Protein AF-A0A7K2X1A9-F1 (afdb_monomer)

Foldseek 3Di:
DDDDDDDDDDDDDDDDDDDDDDDDDDDDDDDDDDDDPPPPPPPDPLVVLLVVLADADDDFQWEAEPNDIDGLLVPDVQFQEWEQFQVRYIYTDNDPVVVVVVVVVVCVVPVSRADQAPPPADQKDWDPDPPPPPDDDDDDDDCGPGQIAGALKKKFALAFRNDTHMYMYNRFYKDQCSSNNCQLRGFKIAARRPDDWKKFWFDDDPDDIDIDIDGHRDMDRGQQVAFDPVVVPGGTCHSRGRMMGD

Structure (mmCIF, N/CA/C/O backbone):
data_AF-A0A7K2X1A9-F1
#
_entry.id   AF-A0A7K2X1A9-F1
#
loop_
_atom_site.group_PDB
_atom_site.id
_atom_site.type_symbol
_atom_site.label_atom_id
_atom_site.label_alt_id
_atom_site.label_comp_id
_atom_site.label_asym_id
_atom_site.label_entity_id
_atom_site.label_seq_id
_atom_site.pdbx_PDB_ins_code
_atom_site.Cartn_x
_atom_site.Cartn_y
_atom_site.Cartn_z
_atom_site.occupancy
_atom_site.B_iso_or_equiv
_atom_site.auth_seq_id
_atom_site.auth_comp_id
_atom_site.auth_asym_id
_atom_site.auth_atom_id
_atom_site.pdbx_PDB_model_num
ATOM 1 N N . MET A 1 1 ? -1.636 19.575 -56.144 1.00 44.06 1 MET A N 1
ATOM 2 C CA . MET A 1 1 ? -1.101 20.890 -56.566 1.00 44.06 1 MET A CA 1
ATOM 3 C C . MET A 1 1 ? -0.538 21.593 -55.334 1.00 44.06 1 MET A C 1
ATOM 5 O O . MET A 1 1 ? -1.231 21.660 -54.332 1.00 44.06 1 MET A O 1
ATOM 9 N N . LYS A 1 2 ? 0.732 22.016 -55.387 1.00 46.47 2 LYS A N 1
ATOM 10 C CA . LYS A 1 2 ? 1.389 22.960 -54.449 1.00 46.47 2 LYS A CA 1
ATOM 11 C C . LYS A 1 2 ? 0.989 24.405 -54.831 1.00 46.47 2 LYS A C 1
ATOM 13 O O . LYS A 1 2 ? 0.620 24.584 -55.993 1.00 46.47 2 LYS A O 1
ATOM 18 N N . PRO A 1 3 ? 1.037 25.403 -53.920 1.00 50.00 3 PRO A N 1
ATOM 19 C CA . PRO A 1 3 ? 2.288 26.081 -53.495 1.00 50.00 3 PRO A CA 1
ATOM 20 C C . PRO A 1 3 ? 2.428 26.196 -51.951 1.00 50.00 3 PRO A C 1
ATOM 22 O O . PRO A 1 3 ? 1.427 26.193 -51.252 1.00 50.00 3 PRO A O 1
ATOM 25 N N . ALA A 1 4 ? 3.618 26.067 -51.332 1.00 46.69 4 ALA A N 1
ATOM 26 C CA . ALA A 1 4 ? 4.703 27.069 -51.170 1.00 46.69 4 ALA A CA 1
ATOM 27 C C . ALA A 1 4 ? 4.245 28.317 -50.362 1.00 46.69 4 ALA A C 1
ATOM 29 O O . ALA A 1 4 ? 3.192 28.848 -50.666 1.00 46.69 4 ALA A O 1
ATOM 30 N N . ARG A 1 5 ? 4.961 28.890 -49.374 1.00 47.69 5 ARG A N 1
ATOM 31 C CA . ARG A 1 5 ? 6.399 28.899 -49.014 1.00 47.69 5 ARG A CA 1
ATOM 32 C C . ARG A 1 5 ? 6.606 29.788 -47.741 1.00 47.69 5 ARG A C 1
ATOM 34 O O . ARG A 1 5 ? 5.863 30.750 -47.609 1.00 47.69 5 ARG A O 1
ATOM 41 N N . ILE A 1 6 ? 7.708 29.560 -46.989 1.00 43.81 6 ILE A N 1
ATOM 42 C CA . ILE A 1 6 ? 8.615 30.571 -46.347 1.00 43.81 6 ILE A CA 1
ATOM 43 C C . ILE A 1 6 ? 8.103 31.254 -45.032 1.00 43.81 6 ILE A C 1
ATOM 45 O O . ILE A 1 6 ? 6.956 31.657 -44.975 1.00 43.81 6 ILE A O 1
ATOM 49 N N . LEU A 1 7 ? 8.843 31.382 -43.910 1.00 51.47 7 LEU A N 1
ATOM 50 C CA . LEU A 1 7 ? 10.136 32.071 -43.687 1.00 51.47 7 LEU A CA 1
ATOM 51 C C . LEU A 1 7 ? 10.878 31.577 -42.420 1.00 51.47 7 LEU A C 1
ATOM 53 O O . LEU A 1 7 ? 10.281 31.292 -41.387 1.00 51.47 7 LEU A O 1
ATOM 57 N N . THR A 1 8 ? 12.202 31.568 -42.538 1.00 50.62 8 THR A N 1
ATOM 58 C CA . THR A 1 8 ? 13.249 31.342 -41.532 1.00 50.62 8 THR A CA 1
ATOM 59 C C . THR A 1 8 ? 13.481 32.583 -40.658 1.00 50.62 8 THR A C 1
ATOM 61 O O . THR A 1 8 ? 13.440 33.693 -41.183 1.00 50.62 8 THR A O 1
ATOM 64 N N . ALA A 1 9 ? 13.875 32.415 -39.391 1.00 49.28 9 ALA A N 1
ATOM 65 C CA . ALA A 1 9 ? 14.693 33.407 -38.684 1.00 49.28 9 ALA A CA 1
ATOM 66 C C . ALA A 1 9 ? 15.720 32.715 -37.770 1.00 49.28 9 ALA A C 1
ATOM 68 O O . ALA A 1 9 ? 15.381 32.129 -36.746 1.00 49.28 9 ALA A O 1
ATOM 69 N N . LEU A 1 10 ? 16.982 32.783 -38.201 1.00 48.81 10 LEU A N 1
ATOM 70 C CA . LEU A 1 10 ? 18.187 32.574 -37.402 1.00 48.81 10 LEU A CA 1
ATOM 71 C C . LEU A 1 10 ? 18.386 33.793 -36.487 1.00 48.81 10 LEU A C 1
ATOM 73 O O . LEU A 1 10 ? 18.255 34.922 -36.958 1.00 48.81 10 LEU A O 1
ATOM 77 N N . ALA A 1 11 ? 18.843 33.580 -35.254 1.00 52.28 11 ALA A N 1
ATOM 78 C CA . ALA A 1 11 ? 19.571 34.599 -34.503 1.00 52.28 11 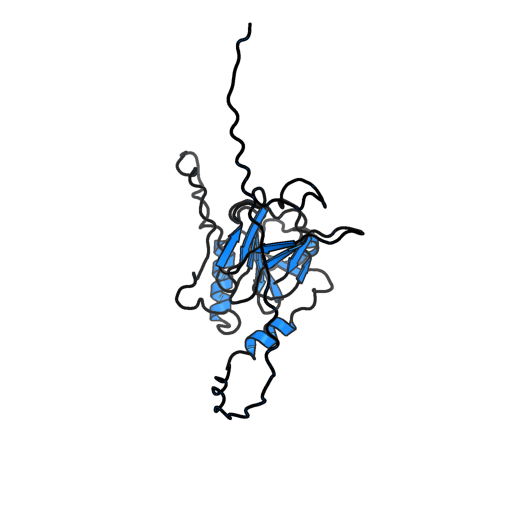ALA A CA 1
ATOM 79 C C . ALA A 1 11 ? 20.877 33.995 -33.970 1.00 52.28 11 ALA A C 1
ATOM 81 O O . ALA A 1 11 ? 20.883 33.159 -33.070 1.00 52.28 11 ALA A O 1
ATOM 82 N N . LEU A 1 12 ? 21.976 34.416 -34.597 1.00 52.84 12 LEU A N 1
ATOM 83 C CA . LEU A 1 12 ? 23.348 34.313 -34.112 1.00 52.84 12 LEU A CA 1
ATOM 84 C C . LEU A 1 12 ? 23.580 35.423 -33.079 1.00 52.84 12 LEU A C 1
ATOM 86 O O . LEU A 1 12 ? 23.178 36.562 -33.304 1.00 52.84 12 LEU A O 1
ATOM 90 N N . GLY A 1 13 ? 24.275 35.105 -31.989 1.00 47.34 13 GLY A N 1
ATOM 91 C CA . GLY A 1 13 ? 24.695 36.081 -30.987 1.00 47.34 13 GLY A CA 1
ATOM 92 C C . GLY A 1 13 ? 25.898 35.580 -30.202 1.00 47.34 13 GLY A C 1
ATOM 93 O O . GLY A 1 13 ? 25.755 35.015 -29.125 1.00 47.34 13 GLY A O 1
ATOM 94 N N . THR A 1 14 ? 27.083 35.762 -30.776 1.00 54.78 14 THR A N 1
ATOM 95 C CA . THR A 1 14 ? 28.397 35.556 -30.157 1.00 54.78 14 THR A CA 1
ATOM 96 C C . THR A 1 14 ? 28.866 36.856 -29.503 1.00 54.78 14 THR A C 1
ATOM 98 O O . THR A 1 14 ? 28.913 37.879 -30.182 1.00 54.78 14 THR A O 1
ATOM 101 N N . THR A 1 15 ? 29.338 36.813 -28.254 1.00 57.50 15 THR A N 1
ATOM 102 C CA . THR A 1 15 ? 30.308 37.793 -27.725 1.00 57.50 15 THR A CA 1
ATOM 103 C C . THR A 1 15 ? 31.339 37.114 -26.826 1.00 57.50 15 THR A C 1
ATOM 105 O O . THR A 1 15 ? 30.994 36.377 -25.906 1.00 57.50 15 THR A O 1
ATOM 108 N N . LEU A 1 16 ? 32.608 37.384 -27.143 1.00 50.00 16 LEU A N 1
ATOM 109 C CA . LEU A 1 16 ? 33.832 37.027 -26.427 1.00 50.00 16 LEU A CA 1
ATOM 110 C C . LEU A 1 16 ? 34.064 37.908 -25.185 1.00 50.00 16 LEU A C 1
ATOM 112 O O . LEU A 1 16 ? 33.708 39.082 -25.204 1.00 50.00 16 LEU A O 1
ATOM 116 N N . GLY A 1 17 ? 34.860 37.399 -24.234 1.00 39.72 17 GLY A N 1
ATOM 117 C CA . GLY A 1 17 ? 36.024 38.161 -23.752 1.00 39.72 17 GLY A CA 1
ATOM 118 C C . GLY A 1 17 ? 36.287 38.219 -22.241 1.00 39.72 17 GLY A C 1
ATOM 119 O O . GLY A 1 17 ? 35.529 38.852 -21.524 1.00 39.72 17 GLY A O 1
ATOM 120 N N . LEU A 1 18 ? 37.442 37.644 -21.852 1.00 42.78 18 LEU A N 1
ATOM 121 C CA . LEU A 1 18 ? 38.408 38.032 -20.794 1.00 42.78 18 LEU A CA 1
ATOM 122 C C . LEU A 1 18 ? 37.845 38.288 -19.373 1.00 42.78 18 LEU A C 1
ATOM 124 O O . LEU A 1 18 ? 37.073 39.202 -19.150 1.00 42.78 18 LEU A O 1
ATOM 128 N N . GLY A 1 19 ? 38.219 37.559 -18.320 1.00 44.38 19 GLY A N 1
ATOM 129 C CA . GLY A 1 19 ? 39.579 37.225 -17.898 1.00 44.38 19 GLY A CA 1
ATOM 130 C C . GLY A 1 19 ? 39.968 38.092 -16.691 1.00 44.38 19 GLY A C 1
ATOM 131 O O . GLY A 1 19 ? 40.311 39.252 -16.872 1.00 44.38 19 GLY A O 1
ATOM 132 N N . ALA A 1 20 ? 39.931 37.533 -15.476 1.00 49.56 20 ALA A N 1
ATOM 133 C CA . ALA A 1 20 ? 40.671 38.033 -14.313 1.00 49.56 20 ALA A CA 1
ATOM 134 C C . ALA A 1 20 ? 40.776 36.932 -13.244 1.00 49.56 20 ALA A C 1
ATOM 136 O O . ALA A 1 20 ? 39.802 36.570 -12.588 1.00 49.56 20 ALA A O 1
ATOM 137 N N . THR A 1 21 ? 41.980 36.392 -13.080 1.00 49.91 21 THR A N 1
ATOM 138 C CA . THR A 1 21 ? 42.392 35.589 -11.928 1.00 49.91 21 THR A CA 1
ATOM 139 C C . THR A 1 21 ? 42.593 36.506 -10.725 1.00 49.91 21 THR A C 1
ATOM 141 O O . THR A 1 21 ? 43.457 37.381 -10.768 1.00 49.91 21 THR A O 1
ATOM 144 N N . ALA A 1 22 ? 41.846 36.284 -9.645 1.00 48.22 22 ALA A N 1
ATOM 145 C CA . ALA A 1 22 ? 42.139 36.855 -8.336 1.00 48.22 22 ALA A CA 1
ATOM 146 C C . ALA A 1 22 ? 42.496 35.719 -7.370 1.00 48.22 22 ALA A C 1
ATOM 148 O O . ALA A 1 22 ? 41.642 34.964 -6.913 1.00 48.22 22 ALA A O 1
ATOM 149 N N . THR A 1 23 ? 43.788 35.589 -7.081 1.00 51.16 23 THR A N 1
ATOM 150 C CA . THR A 1 23 ? 44.308 34.857 -5.925 1.00 51.16 23 THR A CA 1
ATOM 151 C C . THR A 1 23 ? 43.894 35.595 -4.655 1.00 51.16 23 THR A C 1
ATOM 153 O O . THR A 1 23 ? 44.412 36.676 -4.382 1.00 51.16 23 THR A O 1
ATOM 156 N N . ALA A 1 24 ? 42.975 35.017 -3.882 1.00 46.41 24 ALA A N 1
ATOM 157 C CA . ALA A 1 24 ? 42.672 35.468 -2.529 1.00 46.41 24 ALA A CA 1
ATOM 158 C C . ALA A 1 24 ? 43.396 34.566 -1.522 1.00 46.41 24 ALA A C 1
ATOM 160 O O . ALA A 1 24 ? 43.112 33.377 -1.385 1.00 46.41 24 ALA A O 1
ATOM 161 N N . THR A 1 25 ? 44.369 35.161 -0.846 1.00 47.38 25 THR A N 1
ATOM 162 C CA . THR A 1 25 ? 45.078 34.652 0.324 1.00 47.38 25 THR A CA 1
ATOM 163 C C . THR A 1 25 ? 44.096 34.421 1.472 1.00 47.38 25 THR A C 1
ATOM 165 O O . THR A 1 25 ? 43.438 35.349 1.936 1.00 47.38 25 THR A O 1
ATOM 168 N N . ALA A 1 26 ? 44.015 33.180 1.953 1.00 42.62 26 ALA A N 1
ATOM 169 C CA . ALA A 1 26 ? 43.298 32.837 3.172 1.00 42.62 26 ALA A CA 1
ATOM 170 C C . ALA A 1 26 ? 44.092 33.321 4.396 1.00 42.62 26 ALA A C 1
ATOM 172 O O . ALA A 1 26 ? 45.127 32.754 4.742 1.00 42.62 26 ALA A O 1
ATOM 173 N N . THR A 1 27 ? 43.607 34.365 5.065 1.00 49.94 27 THR A N 1
ATOM 174 C CA . THR A 1 27 ? 43.982 34.683 6.445 1.00 49.94 27 THR A CA 1
ATOM 175 C C . THR A 1 27 ? 43.006 33.986 7.389 1.00 49.94 27 THR A C 1
ATOM 177 O O . THR A 1 27 ? 41.810 34.271 7.413 1.00 49.94 27 THR A O 1
ATOM 180 N N . ALA A 1 28 ? 43.526 33.038 8.168 1.00 45.25 28 ALA A N 1
ATOM 181 C CA . ALA A 1 28 ? 42.811 32.405 9.265 1.00 45.25 28 ALA A CA 1
ATOM 182 C C . ALA A 1 28 ? 42.557 33.439 10.375 1.00 45.25 28 ALA A C 1
ATOM 184 O O . ALA A 1 28 ? 43.473 33.833 11.096 1.00 45.25 28 ALA A O 1
ATOM 185 N N . GLY A 1 29 ? 41.310 33.895 10.485 1.00 38.84 29 GLY A N 1
ATOM 186 C CA . GLY A 1 29 ? 40.809 34.699 11.593 1.00 38.84 29 GLY A CA 1
ATOM 187 C C . GLY A 1 29 ? 39.922 33.845 12.489 1.00 38.84 29 GLY A C 1
ATOM 188 O O . GLY A 1 29 ? 38.769 33.577 12.160 1.00 38.84 29 GLY A O 1
ATOM 189 N N . THR A 1 30 ? 40.461 33.409 13.622 1.00 41.22 30 THR A N 1
ATO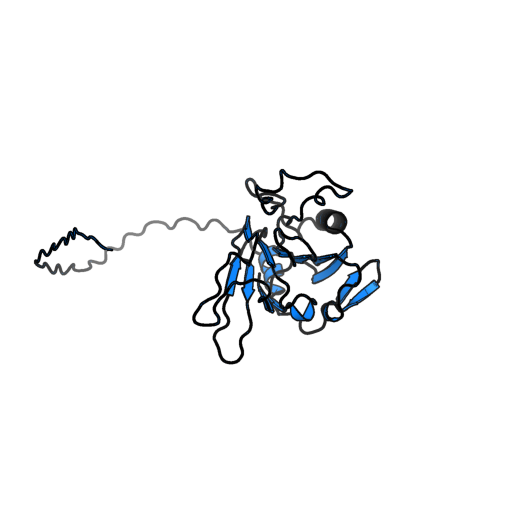M 190 C CA . THR A 1 30 ? 39.720 32.719 14.679 1.00 41.22 30 THR A CA 1
ATOM 191 C C . THR A 1 30 ? 38.764 33.713 15.334 1.00 41.22 30 THR A C 1
ATOM 193 O O . THR A 1 30 ? 39.185 34.577 16.098 1.00 41.22 30 THR A O 1
ATOM 196 N N . SER A 1 31 ? 37.472 33.623 15.026 1.00 40.84 31 SER A N 1
ATOM 197 C CA . SER A 1 31 ? 36.415 34.319 15.763 1.00 40.84 31 SER A CA 1
ATOM 198 C C . SER A 1 31 ? 35.393 33.302 16.248 1.00 40.84 31 SER A C 1
ATOM 200 O O . SER A 1 31 ? 34.578 32.782 15.491 1.00 40.84 31 SER A O 1
ATOM 202 N N . SER A 1 32 ? 35.496 32.999 17.539 1.00 46.81 32 SER A N 1
ATOM 203 C CA . SER A 1 32 ? 34.574 32.173 18.305 1.00 46.81 32 SER A CA 1
ATOM 204 C C . SER A 1 32 ? 33.206 32.852 18.377 1.00 46.81 32 SER A C 1
ATOM 206 O O . SER A 1 32 ? 33.041 33.851 19.074 1.00 46.81 32 SER A O 1
ATOM 208 N N . SER A 1 33 ? 32.223 32.295 17.671 1.00 44.06 33 SER A N 1
ATOM 209 C CA . SER A 1 33 ? 30.802 32.590 17.870 1.00 44.06 33 SER A CA 1
ATOM 210 C C . SER A 1 33 ? 30.156 31.400 18.591 1.00 44.06 33 SER A C 1
ATOM 212 O O . SER A 1 33 ? 30.415 30.259 18.199 1.00 44.06 33 SER A O 1
ATOM 214 N N . PRO A 1 34 ? 29.372 31.613 19.664 1.00 42.38 34 PRO A N 1
ATOM 215 C CA . PRO A 1 34 ? 28.772 30.522 20.419 1.00 42.38 34 PRO A CA 1
ATOM 216 C C . PRO A 1 34 ? 27.733 29.794 19.562 1.00 42.38 34 PRO A C 1
ATOM 218 O O . PRO A 1 34 ? 26.823 30.403 19.002 1.00 42.38 34 PRO A O 1
ATOM 221 N N . ALA A 1 35 ? 27.909 28.477 19.467 1.00 40.19 35 ALA A N 1
ATOM 222 C CA . ALA A 1 35 ? 27.065 27.564 18.715 1.00 40.19 35 ALA A CA 1
ATOM 223 C C . ALA A 1 35 ? 25.574 27.731 19.069 1.00 40.19 35 ALA A C 1
ATOM 225 O O . ALA A 1 35 ? 25.242 27.846 20.257 1.00 40.19 35 ALA A O 1
ATOM 226 N N . PRO A 1 36 ? 24.653 27.687 18.086 1.00 37.59 36 PRO A N 1
ATOM 227 C CA . PRO A 1 36 ? 23.247 27.498 18.392 1.00 37.59 36 PRO A CA 1
ATOM 228 C C . PRO A 1 36 ? 23.104 26.159 19.117 1.00 37.59 36 PRO A C 1
ATOM 230 O O . PRO A 1 36 ? 23.510 25.110 18.614 1.00 37.59 36 PRO A O 1
ATOM 233 N N . ARG A 1 37 ? 22.568 26.224 20.339 1.00 35.00 37 ARG A N 1
ATOM 234 C CA . ARG A 1 37 ? 22.173 25.057 21.124 1.00 35.00 37 ARG A CA 1
ATOM 235 C C . ARG A 1 37 ? 21.345 24.141 20.234 1.00 35.00 37 ARG A C 1
ATOM 237 O O . ARG A 1 37 ? 20.304 24.554 19.726 1.00 35.00 37 ARG A O 1
ATOM 244 N N . ALA A 1 38 ? 21.828 22.913 20.076 1.00 36.09 38 ALA A N 1
ATOM 245 C CA . ALA A 1 38 ? 21.034 21.802 19.599 1.00 36.09 38 ALA A CA 1
ATOM 246 C C . ALA A 1 38 ? 19.735 21.780 20.413 1.00 36.09 38 ALA A C 1
ATOM 248 O O . ALA A 1 38 ? 19.758 21.575 21.627 1.00 36.09 38 ALA A O 1
ATOM 249 N N . ALA A 1 39 ? 18.619 22.067 19.748 1.00 39.56 39 ALA A N 1
ATOM 250 C CA . ALA A 1 39 ? 17.323 21.688 20.265 1.00 39.56 39 ALA A CA 1
ATOM 251 C C . ALA A 1 39 ? 17.346 20.162 20.374 1.00 39.56 39 ALA A C 1
ATOM 253 O O . ALA A 1 39 ? 17.595 19.463 19.391 1.00 39.56 39 ALA A O 1
ATOM 254 N N . GLU A 1 40 ? 17.186 19.664 21.594 1.00 33.09 40 GLU A N 1
ATOM 255 C CA . GLU A 1 40 ? 17.064 18.247 21.892 1.00 33.09 40 GLU A CA 1
ATOM 256 C C . GLU A 1 40 ? 15.866 17.695 21.110 1.00 33.09 40 GLU A C 1
ATOM 258 O O . GLU A 1 40 ? 14.709 17.930 21.456 1.00 33.09 40 GLU A O 1
ATOM 263 N N . ASN A 1 41 ? 16.154 16.990 20.015 1.00 37.53 41 ASN A N 1
ATOM 264 C CA . ASN A 1 41 ? 15.182 16.190 19.283 1.00 37.53 41 ASN A CA 1
ATOM 265 C C . ASN A 1 41 ? 14.718 15.045 20.192 1.00 37.53 41 ASN A C 1
ATOM 267 O O . ASN A 1 41 ? 15.312 13.969 20.221 1.00 37.53 41 ASN A O 1
ATOM 271 N N . THR A 1 42 ? 13.628 15.261 20.920 1.00 37.59 42 THR A N 1
ATOM 272 C CA . THR A 1 42 ? 12.873 14.230 21.643 1.00 37.59 42 THR A CA 1
ATOM 273 C C . THR A 1 42 ? 11.983 13.415 20.697 1.00 37.59 42 THR A C 1
ATOM 275 O O . THR A 1 42 ? 10.812 13.173 20.968 1.00 37.59 42 THR A O 1
ATOM 278 N N . GLY A 1 43 ? 12.538 12.961 19.573 1.00 47.22 43 GLY A N 1
ATOM 279 C CA . GLY A 1 43 ? 11.846 12.103 18.614 1.00 47.22 43 GLY A CA 1
ATOM 280 C C . GLY A 1 43 ? 12.787 11.021 18.125 1.00 47.22 43 GLY A C 1
ATOM 281 O O . GLY A 1 43 ? 13.521 11.252 17.174 1.00 47.22 43 GLY A O 1
ATOM 282 N N . SER A 1 44 ? 12.833 9.870 18.804 1.00 44.97 44 SER A N 1
ATOM 283 C CA . SER A 1 44 ? 13.596 8.727 18.275 1.00 44.97 44 SER A CA 1
ATOM 284 C C . SER A 1 44 ? 13.328 7.367 18.927 1.00 44.97 44 SER A C 1
ATOM 286 O O . SER A 1 44 ? 13.830 6.372 18.423 1.00 44.97 44 SER A O 1
ATOM 288 N N . ALA A 1 45 ? 12.549 7.251 20.008 1.00 38.84 45 ALA A N 1
ATOM 289 C CA . ALA A 1 45 ? 12.260 5.916 20.551 1.00 38.84 45 ALA A CA 1
ATOM 290 C C . ALA A 1 45 ? 11.291 5.135 19.633 1.00 38.84 45 ALA A C 1
ATOM 292 O O . ALA A 1 45 ? 11.643 4.068 19.146 1.00 38.84 45 ALA A O 1
ATOM 293 N N . ASP A 1 46 ? 10.145 5.727 19.270 1.00 47.69 46 ASP A N 1
ATOM 294 C CA . ASP A 1 46 ? 9.127 5.074 18.422 1.00 47.69 46 ASP A CA 1
ATOM 295 C C . ASP A 1 46 ? 9.515 4.945 16.938 1.00 47.69 46 ASP A C 1
ATOM 297 O O . ASP A 1 46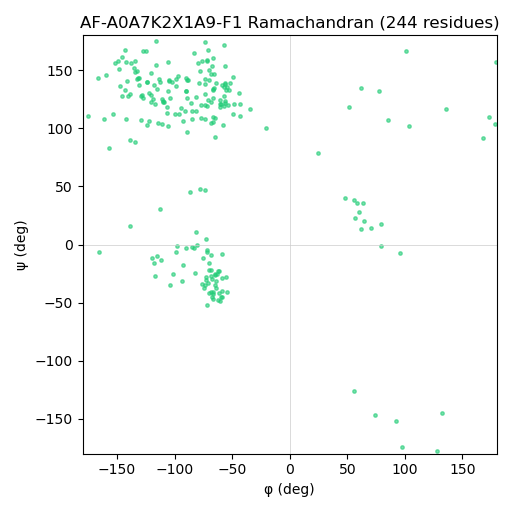 ? 9.065 4.033 16.248 1.00 47.69 46 ASP A O 1
ATOM 301 N N . ALA A 1 47 ? 10.348 5.850 16.418 1.00 45.59 47 ALA A N 1
ATOM 302 C CA . ALA A 1 47 ? 10.855 5.755 15.046 1.00 45.59 47 ALA A CA 1
ATOM 303 C C . ALA A 1 47 ? 11.959 4.691 14.927 1.00 45.59 47 ALA A C 1
ATOM 305 O O . ALA A 1 47 ? 12.044 3.991 13.922 1.00 45.59 47 ALA A O 1
ATOM 306 N N . SER A 1 48 ? 12.778 4.524 15.973 1.00 40.12 48 SER A N 1
ATOM 307 C CA . SER A 1 48 ? 13.829 3.501 15.993 1.00 40.12 48 SER A CA 1
ATOM 308 C C . SER A 1 48 ? 13.267 2.090 16.160 1.00 40.12 48 SER A C 1
ATOM 310 O O . SER A 1 48 ? 13.855 1.156 15.622 1.00 40.12 48 SER A O 1
ATOM 312 N N . ASP A 1 49 ? 12.135 1.921 16.852 1.00 36.31 49 ASP A N 1
ATOM 313 C CA . ASP A 1 49 ? 11.442 0.630 16.958 1.00 36.31 49 ASP A CA 1
ATOM 314 C C . ASP A 1 49 ? 10.714 0.248 15.653 1.00 36.31 49 ASP A C 1
ATOM 316 O O . ASP A 1 49 ? 10.760 -0.921 15.264 1.00 36.31 49 ASP A O 1
ATOM 320 N N . ARG A 1 50 ? 10.157 1.224 14.914 1.00 45.56 50 ARG A N 1
ATOM 321 C CA . ARG A 1 50 ? 9.617 1.030 13.550 1.00 45.56 50 ARG A CA 1
ATOM 322 C C . ARG A 1 50 ? 10.714 0.693 12.530 1.00 45.56 50 ARG A C 1
ATOM 324 O O . ARG A 1 50 ? 10.638 -0.337 11.861 1.00 45.56 50 ARG A O 1
ATOM 331 N N . ALA A 1 51 ? 11.823 1.434 12.541 1.00 42.44 51 ALA A N 1
ATOM 332 C CA . ALA A 1 51 ? 12.994 1.146 11.709 1.00 42.44 51 ALA A CA 1
ATOM 333 C C . ALA A 1 51 ? 13.653 -0.214 12.033 1.00 42.44 51 ALA A C 1
ATOM 335 O O . ALA A 1 51 ? 14.278 -0.836 11.170 1.00 42.44 51 ALA A O 1
ATOM 336 N N . ARG A 1 52 ? 13.502 -0.735 13.262 1.00 39.78 52 ARG A N 1
ATOM 337 C CA . ARG A 1 52 ? 14.027 -2.058 13.649 1.00 39.78 52 ARG A CA 1
ATOM 338 C C . ARG A 1 52 ? 13.288 -3.227 12.991 1.00 39.78 52 ARG A C 1
ATOM 340 O O . ARG A 1 52 ? 13.832 -4.334 12.977 1.00 39.78 52 ARG A O 1
ATOM 347 N N . ALA A 1 53 ? 12.103 -2.996 12.421 1.00 46.34 53 ALA A N 1
ATOM 348 C CA . ALA A 1 53 ? 11.336 -3.986 11.666 1.00 46.34 53 ALA A CA 1
ATOM 349 C C . ALA A 1 53 ? 11.780 -4.124 10.191 1.00 46.34 53 ALA A C 1
ATOM 351 O O . ALA A 1 53 ? 11.301 -5.022 9.499 1.00 46.34 53 ALA A O 1
ATOM 352 N N . ALA A 1 54 ? 12.747 -3.320 9.723 1.00 44.47 54 ALA A N 1
ATOM 353 C CA . ALA A 1 54 ? 13.240 -3.270 8.340 1.00 44.47 54 ALA A CA 1
ATOM 354 C C . ALA A 1 54 ? 14.131 -4.465 7.915 1.00 44.47 54 ALA A C 1
ATOM 356 O O . ALA A 1 54 ? 15.196 -4.309 7.314 1.00 44.47 54 ALA A O 1
ATOM 357 N N . LYS A 1 55 ? 13.711 -5.698 8.209 1.00 48.97 55 LYS A N 1
ATOM 358 C CA . LYS A 1 55 ? 14.166 -6.887 7.476 1.00 48.97 55 LYS A CA 1
ATOM 359 C C . LYS A 1 55 ? 12.990 -7.380 6.649 1.00 48.97 55 LYS A C 1
ATOM 361 O O . LYS A 1 55 ? 11.958 -7.712 7.226 1.00 48.97 55 LYS A O 1
ATOM 366 N N . ALA A 1 56 ? 13.171 -7.483 5.329 1.00 53.50 56 ALA A N 1
ATOM 367 C CA . ALA A 1 56 ? 12.241 -8.196 4.458 1.00 53.50 56 ALA A CA 1
ATOM 368 C C . ALA A 1 56 ? 11.838 -9.515 5.137 1.00 53.50 56 ALA A C 1
ATOM 370 O O . ALA A 1 56 ? 12.704 -10.319 5.518 1.00 53.50 56 ALA A O 1
ATOM 371 N N . ARG A 1 57 ? 10.534 -9.694 5.383 1.00 62.69 57 ARG A N 1
ATOM 372 C CA . ARG A 1 57 ? 10.015 -10.898 6.038 1.00 62.69 57 ARG A CA 1
ATOM 373 C C . ARG A 1 57 ? 10.443 -12.104 5.205 1.00 62.69 57 ARG A C 1
ATOM 375 O O . ARG A 1 57 ? 10.096 -12.213 4.036 1.00 62.69 57 ARG A O 1
ATOM 382 N N . LYS A 1 58 ? 11.223 -13.008 5.804 1.00 62.56 58 LYS A N 1
ATOM 383 C CA . LYS A 1 58 ? 11.560 -14.292 5.182 1.00 62.56 58 LYS A CA 1
ATOM 384 C C . LYS A 1 58 ? 10.439 -15.276 5.486 1.00 62.56 58 LYS A C 1
ATOM 386 O O . LYS A 1 58 ? 10.325 -15.721 6.626 1.00 62.56 58 LYS A O 1
ATOM 391 N N . GLY A 1 59 ? 9.638 -15.607 4.480 1.00 74.81 59 GLY A N 1
ATOM 392 C CA . GLY A 1 59 ? 8.560 -16.587 4.590 1.00 74.81 59 GLY A CA 1
ATOM 393 C C . GLY A 1 59 ? 7.209 -16.062 4.099 1.00 74.81 59 GLY A C 1
ATOM 394 O O . GLY A 1 59 ? 7.135 -14.934 3.610 1.00 74.81 59 GLY A O 1
ATOM 395 N N . PRO A 1 60 ? 6.159 -16.888 4.213 1.00 87.81 60 PRO A N 1
ATOM 396 C CA . PRO A 1 60 ? 4.823 -16.553 3.734 1.00 87.81 60 PRO A CA 1
ATOM 397 C C . PRO A 1 60 ? 4.217 -15.381 4.513 1.00 87.81 60 PRO A C 1
ATOM 399 O O . PRO A 1 60 ? 4.446 -15.231 5.722 1.00 87.81 60 PRO A O 1
ATOM 402 N N . VAL A 1 61 ? 3.411 -14.564 3.833 1.00 94.88 61 VAL A N 1
ATOM 403 C CA . VAL A 1 61 ? 2.670 -13.469 4.466 1.00 94.88 61 VAL A CA 1
ATOM 404 C C . VAL A 1 61 ? 1.327 -14.022 4.918 1.00 94.88 61 VAL A C 1
ATOM 406 O O . VAL A 1 61 ? 0.377 -14.139 4.151 1.00 94.88 61 VAL A O 1
ATOM 409 N N . MET A 1 62 ? 1.256 -14.389 6.196 1.00 96.44 62 MET A N 1
ATOM 410 C CA . MET A 1 62 ? 0.042 -14.962 6.769 1.00 96.44 62 MET A CA 1
ATOM 411 C C . MET A 1 62 ? -0.951 -13.863 7.148 1.00 96.44 62 MET A C 1
ATOM 413 O O . MET A 1 62 ? -0.716 -13.103 8.092 1.00 96.44 62 MET A O 1
ATOM 417 N N . ALA A 1 63 ? -2.095 -13.837 6.472 1.00 97.69 63 ALA A N 1
ATOM 418 C CA . ALA A 1 63 ? -3.186 -12.916 6.750 1.00 97.69 63 ALA A CA 1
ATOM 419 C C . ALA A 1 63 ? -4.354 -13.604 7.456 1.00 97.69 63 ALA A C 1
ATOM 421 O O . ALA A 1 63 ? -4.535 -14.818 7.372 1.00 97.69 63 ALA A O 1
ATOM 422 N N . THR A 1 64 ? -5.164 -12.819 8.168 1.00 98.19 64 THR A N 1
ATOM 423 C CA . THR A 1 64 ? -6.431 -13.278 8.752 1.00 98.19 64 THR A CA 1
ATOM 424 C C . THR A 1 64 ? -7.615 -12.650 8.022 1.00 98.19 64 THR A C 1
ATOM 426 O O . THR A 1 64 ? -7.741 -11.430 8.004 1.00 98.19 64 THR A O 1
ATOM 429 N N . TYR A 1 65 ? -8.520 -13.471 7.487 1.00 97.94 65 TYR A N 1
ATOM 430 C CA . TYR A 1 65 ? -9.785 -13.047 6.878 1.00 97.94 65 TYR A CA 1
ATOM 431 C C . TYR A 1 65 ? -10.946 -13.820 7.503 1.00 97.94 65 TYR A C 1
ATOM 433 O O . TYR A 1 65 ? -10.914 -15.050 7.573 1.00 97.94 65 TYR A O 1
ATOM 441 N N . LYS A 1 66 ? -11.964 -13.108 8.012 1.00 95.31 66 LYS A N 1
ATOM 442 C CA . LYS A 1 66 ? -13.138 -13.708 8.687 1.00 95.31 66 LYS A CA 1
ATOM 443 C C . LYS A 1 66 ? -12.751 -14.767 9.744 1.00 95.31 66 LYS A C 1
ATOM 445 O O . LYS A 1 66 ? -13.371 -15.822 9.855 1.00 95.31 66 LYS A O 1
ATOM 450 N N . GLY A 1 67 ? -11.682 -14.495 10.500 1.00 93.81 67 GLY A N 1
ATOM 451 C CA . GLY A 1 67 ? -11.161 -15.370 11.560 1.00 93.81 67 GLY A CA 1
ATOM 452 C C . GLY A 1 67 ? -10.315 -16.561 11.090 1.00 93.81 67 GLY A C 1
ATOM 453 O O . GLY A 1 67 ? -9.810 -17.303 11.931 1.00 93.81 67 GLY A O 1
ATOM 454 N N . LYS A 1 68 ? -10.120 -16.749 9.781 1.00 96.75 68 LYS A N 1
ATOM 455 C CA . LYS A 1 68 ? -9.276 -17.809 9.214 1.00 96.75 68 LYS A CA 1
ATOM 456 C C . LYS A 1 68 ? -7.936 -17.246 8.763 1.00 96.75 68 LYS A C 1
ATOM 458 O O . LYS A 1 68 ? -7.891 -16.159 8.196 1.00 96.75 68 LYS A O 1
ATOM 463 N N . LYS A 1 69 ? -6.863 -18.000 9.002 1.00 97.00 69 LYS A N 1
ATOM 464 C CA . LYS A 1 69 ? -5.525 -17.677 8.497 1.00 97.00 69 LYS A CA 1
ATOM 465 C C . LYS A 1 69 ? -5.313 -18.292 7.118 1.00 97.00 69 LYS A C 1
ATOM 467 O O . LYS A 1 69 ? -5.735 -19.426 6.904 1.00 97.00 69 LYS A O 1
ATOM 472 N N . PHE A 1 70 ? -4.644 -17.568 6.235 1.00 97.19 70 PHE A N 1
ATOM 473 C CA . PHE A 1 70 ? -4.264 -18.022 4.898 1.00 97.19 70 PHE A CA 1
ATOM 474 C C . PHE A 1 70 ? -2.954 -17.347 4.472 1.00 97.19 70 PHE A C 1
ATOM 476 O O . PHE A 1 70 ? -2.587 -16.315 5.040 1.00 97.19 70 PHE A O 1
ATOM 483 N N . ASP A 1 71 ? -2.241 -17.958 3.530 1.00 96.81 71 ASP A N 1
ATOM 484 C CA . ASP A 1 71 ? -1.086 -17.338 2.881 1.00 96.81 71 ASP A CA 1
ATOM 485 C C . ASP A 1 71 ? -1.586 -16.402 1.780 1.00 96.81 71 ASP A C 1
ATOM 487 O O . ASP A 1 71 ? -2.381 -16.806 0.933 1.00 96.81 71 ASP A O 1
ATOM 491 N N . MET A 1 72 ? -1.151 -15.145 1.794 1.00 95.94 72 MET A N 1
ATOM 492 C CA . MET A 1 72 ? -1.564 -14.171 0.785 1.00 95.94 72 MET A CA 1
ATOM 493 C C . MET A 1 72 ? -1.073 -14.519 -0.621 1.00 95.94 72 MET A C 1
ATOM 495 O O . MET A 1 72 ? -1.729 -14.134 -1.591 1.00 95.94 72 MET A O 1
ATOM 499 N N . ALA A 1 73 ? 0.032 -15.261 -0.740 1.00 95.44 73 ALA A N 1
ATOM 500 C CA . ALA A 1 73 ? 0.546 -15.723 -2.026 1.00 95.44 73 ALA A CA 1
ATOM 501 C C . ALA A 1 73 ? -0.408 -16.706 -2.732 1.00 95.44 73 ALA A C 1
ATOM 503 O O . ALA A 1 73 ? -0.420 -16.762 -3.960 1.00 95.44 73 ALA A O 1
ATOM 504 N N . ASP A 1 74 ? -1.252 -17.422 -1.979 1.00 95.31 74 ASP A N 1
ATOM 505 C CA . ASP A 1 74 ? -2.249 -18.358 -2.522 1.00 95.31 74 ASP A CA 1
ATOM 506 C C . ASP A 1 74 ? -3.523 -17.648 -3.032 1.00 95.31 74 ASP A C 1
ATOM 508 O O . ASP A 1 74 ? -4.452 -18.288 -3.533 1.00 95.31 74 ASP A O 1
ATOM 512 N N . GLY A 1 75 ? -3.580 -16.318 -2.912 1.00 93.31 75 GLY A N 1
ATOM 513 C CA . GLY A 1 75 ? -4.718 -15.492 -3.296 1.00 93.31 75 GLY A CA 1
ATOM 514 C C . GLY A 1 75 ? -5.591 -15.070 -2.112 1.00 93.31 75 GLY A C 1
ATOM 515 O O . GLY A 1 75 ? -5.472 -15.548 -0.988 1.00 93.31 75 GLY A O 1
ATOM 516 N N . TRP A 1 76 ? -6.472 -14.101 -2.361 1.00 93.56 76 TRP A N 1
ATOM 517 C CA . TRP A 1 76 ? -7.190 -13.379 -1.298 1.00 93.56 76 TRP A CA 1
ATOM 518 C C . TRP A 1 76 ? -8.613 -13.896 -1.047 1.00 93.56 76 TRP A C 1
ATOM 520 O O . TRP A 1 76 ? -9.291 -13.445 -0.120 1.00 93.56 76 TRP A O 1
ATOM 530 N N . GLY A 1 77 ? -9.091 -14.827 -1.878 1.00 92.88 77 GLY A N 1
ATOM 531 C CA . GLY A 1 77 ? -10.499 -15.217 -1.910 1.00 92.88 77 GLY A CA 1
ATOM 532 C C . GLY A 1 77 ? -11.395 -13.999 -2.158 1.00 92.88 77 GLY A C 1
ATOM 533 O O . GLY A 1 77 ? -11.177 -13.244 -3.101 1.00 92.88 77 GLY A O 1
ATOM 534 N N . ASP A 1 78 ? -12.372 -13.788 -1.278 1.00 95.12 78 ASP A N 1
ATOM 535 C CA . ASP A 1 78 ? -13.306 -12.656 -1.361 1.00 95.12 78 ASP A CA 1
ATOM 536 C C . ASP A 1 78 ? -12.768 -11.361 -0.725 1.00 95.12 78 ASP A C 1
ATOM 538 O O . ASP A 1 78 ? -13.463 -10.341 -0.710 1.00 95.12 78 ASP A O 1
ATOM 542 N N . ALA A 1 79 ? -11.567 -11.381 -0.139 1.00 96.75 79 ALA A N 1
ATOM 543 C CA . ALA A 1 79 ? -11.008 -10.183 0.464 1.00 96.75 79 ALA A CA 1
ATOM 544 C C . ALA A 1 79 ? -10.603 -9.155 -0.604 1.00 96.75 79 ALA A C 1
ATOM 546 O O . ALA A 1 79 ? -10.071 -9.491 -1.662 1.00 96.75 79 ALA A O 1
ATOM 547 N N . LYS A 1 80 ? -10.840 -7.880 -0.295 1.00 96.25 80 LYS A N 1
ATOM 548 C CA . LYS A 1 80 ? -10.526 -6.735 -1.156 1.00 96.25 80 LYS A CA 1
ATOM 549 C C . LYS A 1 80 ? -9.501 -5.797 -0.552 1.00 96.25 80 LYS A C 1
ATOM 551 O O . LYS A 1 80 ? -8.782 -5.155 -1.297 1.00 96.25 80 LYS A O 1
ATOM 556 N N . VAL A 1 81 ? -9.394 -5.722 0.770 1.00 97.31 81 VAL A N 1
ATOM 557 C CA . VAL A 1 81 ? -8.426 -4.835 1.424 1.00 97.31 81 VAL A CA 1
ATOM 558 C C . VAL A 1 81 ? -7.628 -5.631 2.432 1.00 97.31 81 VAL A C 1
ATOM 560 O O . VAL A 1 81 ? -8.228 -6.273 3.287 1.00 97.31 81 VAL A O 1
ATOM 563 N N . CYS A 1 82 ? -6.304 -5.576 2.363 1.00 97.94 82 CYS A N 1
ATOM 564 C CA . CYS A 1 82 ? -5.421 -6.210 3.336 1.00 97.94 82 CYS A CA 1
ATOM 565 C C . CYS A 1 82 ? -4.492 -5.176 3.972 1.00 97.94 82 CYS A C 1
ATOM 567 O O . CYS A 1 82 ? -3.849 -4.388 3.279 1.00 97.94 82 CYS A O 1
ATOM 569 N N . SER A 1 83 ? -4.435 -5.196 5.301 1.00 97.56 83 SER A N 1
ATOM 570 C CA . SER A 1 83 ? -3.754 -4.211 6.135 1.00 97.56 83 SER A CA 1
ATOM 571 C C . SER A 1 83 ? -2.677 -4.862 6.988 1.00 97.56 83 SER A C 1
ATOM 573 O O . SER A 1 83 ? -2.991 -5.750 7.783 1.00 97.56 83 SER A O 1
ATOM 575 N N . GLU A 1 84 ? -1.433 -4.397 6.861 1.00 96.19 84 GLU A N 1
ATOM 576 C CA . GLU A 1 84 ? -0.346 -4.722 7.787 1.00 96.19 84 GLU A CA 1
ATOM 577 C C . GLU A 1 84 ? -0.210 -3.648 8.861 1.00 96.19 84 GLU A C 1
ATOM 579 O O . GLU A 1 84 ? 0.088 -2.485 8.583 1.00 96.19 84 GLU A O 1
ATOM 584 N N . TYR A 1 85 ? -0.419 -4.067 10.101 1.00 94.25 85 TYR A N 1
ATOM 585 C CA . TYR A 1 85 ? -0.323 -3.218 11.277 1.00 94.25 85 TYR A CA 1
ATOM 586 C C . TYR A 1 85 ? 1.133 -3.088 11.752 1.00 94.25 85 TYR A C 1
ATOM 588 O O . TYR A 1 85 ? 1.972 -3.911 11.381 1.00 94.25 85 TYR A O 1
ATOM 596 N N . PRO A 1 86 ? 1.441 -2.109 12.624 1.00 90.62 86 PRO A N 1
ATOM 597 C CA . PRO A 1 86 ? 2.785 -1.918 13.184 1.00 90.62 86 PRO A CA 1
ATOM 598 C C . PRO A 1 86 ? 3.374 -3.157 13.881 1.00 90.62 86 PRO A C 1
ATOM 600 O O . PRO A 1 86 ? 4.584 -3.351 13.895 1.00 90.62 86 PRO A O 1
ATOM 603 N N . ASP A 1 87 ? 2.527 -4.038 14.423 1.00 90.06 87 ASP A N 1
ATOM 604 C CA . ASP A 1 87 ? 2.930 -5.321 15.022 1.00 90.06 87 ASP A CA 1
ATOM 605 C C . ASP A 1 87 ? 3.162 -6.447 13.991 1.00 90.06 87 ASP A C 1
ATOM 607 O O . ASP A 1 87 ? 3.298 -7.620 14.353 1.00 90.06 87 ASP A O 1
ATOM 611 N N . LEU A 1 88 ? 3.204 -6.097 12.702 1.00 91.25 88 LEU A N 1
ATOM 612 C CA . LEU A 1 88 ? 3.339 -6.984 11.550 1.00 91.25 88 LEU A CA 1
ATOM 613 C C . LEU A 1 88 ? 2.183 -7.986 11.396 1.00 91.25 88 LEU A C 1
ATOM 615 O O . LEU A 1 88 ? 2.288 -8.963 10.643 1.00 91.25 88 LEU A O 1
ATOM 619 N N . THR A 1 89 ? 1.068 -7.803 12.102 1.00 93.88 89 THR A N 1
ATOM 620 C CA . THR A 1 89 ? -0.124 -8.611 11.846 1.00 93.88 89 THR A CA 1
ATOM 621 C C . THR A 1 89 ? -0.777 -8.162 10.548 1.00 93.88 89 THR A C 1
ATOM 623 O O . THR A 1 89 ? -0.883 -6.968 10.279 1.00 93.88 89 THR A O 1
ATOM 626 N N . VAL A 1 90 ? -1.222 -9.127 9.739 1.00 97.31 90 VAL A N 1
ATOM 627 C CA . VAL A 1 90 ? -1.951 -8.842 8.503 1.00 97.31 90 VAL A CA 1
ATOM 628 C C . VAL A 1 90 ? -3.399 -9.280 8.657 1.00 97.31 90 VAL A C 1
ATOM 630 O O . VAL A 1 90 ? -3.692 -10.433 8.998 1.00 97.31 90 VAL A O 1
ATOM 633 N N . LYS A 1 91 ? -4.323 -8.354 8.414 1.00 98.12 91 LYS A N 1
ATOM 634 C CA . LYS A 1 91 ? -5.762 -8.623 8.396 1.00 98.12 91 LYS A CA 1
ATOM 635 C C . LYS A 1 91 ? -6.343 -8.197 7.068 1.00 98.12 91 LYS A C 1
ATOM 637 O O . LYS A 1 91 ? -6.003 -7.135 6.563 1.00 98.12 91 LYS A O 1
ATOM 642 N N . CYS A 1 92 ? -7.247 -9.007 6.549 1.00 98.31 92 CYS A N 1
ATOM 643 C CA . CYS A 1 92 ? -7.942 -8.717 5.314 1.00 98.31 92 CYS A CA 1
ATOM 644 C C . CYS A 1 92 ? -9.440 -8.540 5.554 1.00 98.31 92 CYS A C 1
ATOM 646 O O . CYS A 1 92 ? -10.009 -9.076 6.510 1.00 98.31 92 CYS A O 1
ATOM 648 N N . PHE A 1 93 ? -10.073 -7.789 4.663 1.00 97.38 93 PHE A N 1
ATOM 649 C CA . PHE A 1 93 ? -11.435 -7.291 4.779 1.00 97.38 93 PHE A CA 1
ATOM 650 C C . PHE A 1 93 ? -12.124 -7.333 3.421 1.00 97.38 93 PHE A C 1
ATOM 652 O O . PHE A 1 93 ? -11.474 -7.324 2.375 1.00 97.38 93 PHE A O 1
ATOM 659 N N . THR A 1 94 ? -13.452 -7.375 3.432 1.00 95.75 94 THR A N 1
ATOM 660 C CA . THR A 1 94 ? -14.254 -7.383 2.201 1.00 95.75 94 THR A CA 1
ATOM 661 C C . THR A 1 94 ? -14.427 -5.965 1.660 1.00 95.75 94 THR A C 1
ATOM 663 O O . THR A 1 94 ? -14.634 -5.788 0.466 1.00 95.75 94 THR A O 1
ATOM 666 N N . THR A 1 95 ? -14.333 -4.950 2.526 1.00 92.75 95 THR A N 1
ATOM 667 C CA . THR A 1 95 ? -14.538 -3.544 2.153 1.00 92.75 95 THR A CA 1
ATOM 668 C C . THR A 1 95 ? -13.517 -2.610 2.798 1.00 92.75 95 THR A C 1
ATOM 670 O O . THR A 1 95 ? -12.996 -2.878 3.884 1.00 92.75 95 THR A O 1
ATOM 673 N N . ASP A 1 96 ? -13.297 -1.452 2.172 1.00 89.31 96 ASP A N 1
ATOM 674 C CA . ASP A 1 96 ? -12.554 -0.336 2.762 1.00 89.31 96 ASP A CA 1
ATOM 675 C C . ASP A 1 96 ? -13.118 0.097 4.113 1.00 89.31 96 ASP A C 1
ATOM 677 O O . ASP A 1 96 ? -12.363 0.370 5.043 1.00 89.31 96 ASP A O 1
ATOM 681 N N . ALA A 1 97 ? -14.444 0.150 4.251 1.00 90.25 97 ALA A N 1
ATOM 682 C CA . ALA A 1 97 ? -15.085 0.588 5.487 1.00 90.25 97 ALA A CA 1
ATOM 683 C C . ALA A 1 97 ? -14.737 -0.330 6.673 1.00 90.25 97 ALA A C 1
ATOM 685 O O . ALA A 1 97 ? -14.439 0.167 7.761 1.00 90.25 97 ALA A O 1
ATOM 686 N N . GLU A 1 98 ? -14.717 -1.650 6.455 1.00 93.94 98 GLU A N 1
ATOM 687 C CA . GLU A 1 98 ? -14.294 -2.638 7.455 1.00 93.94 98 GLU A CA 1
ATOM 688 C C . GLU A 1 98 ? -12.827 -2.442 7.856 1.00 93.94 98 GLU A C 1
ATOM 690 O O . GLU A 1 98 ? -12.524 -2.356 9.049 1.00 93.94 98 GLU A O 1
ATOM 695 N N . ALA A 1 99 ? -11.930 -2.296 6.875 1.00 94.31 99 ALA A N 1
ATOM 696 C CA . ALA A 1 99 ? -10.510 -2.058 7.128 1.00 94.31 99 ALA A CA 1
ATOM 697 C C . ALA A 1 99 ? -10.291 -0.765 7.930 1.00 94.31 99 ALA A C 1
ATOM 699 O O . ALA A 1 99 ? -9.562 -0.736 8.920 1.00 94.31 99 ALA A O 1
ATOM 700 N N . GLN A 1 100 ? -10.978 0.314 7.551 1.00 90.88 100 GLN A N 1
ATOM 701 C CA . GLN A 1 100 ? -10.900 1.611 8.225 1.00 90.88 100 GLN A CA 1
ATOM 702 C C . GLN A 1 100 ? -11.430 1.556 9.662 1.00 90.88 100 GLN A C 1
ATOM 704 O O . GLN A 1 100 ? -10.866 2.197 10.552 1.00 90.88 100 GLN A O 1
ATOM 709 N N . ALA A 1 101 ? -12.491 0.787 9.907 1.00 92.31 101 ALA A N 1
ATOM 710 C CA . ALA A 1 101 ? -13.016 0.576 11.248 1.00 92.31 101 ALA A CA 1
ATOM 711 C C . ALA A 1 101 ? -12.036 -0.220 12.128 1.00 92.31 101 ALA A C 1
ATOM 713 O O . ALA A 1 101 ? -11.819 0.169 13.279 1.00 92.31 101 ALA A O 1
ATOM 714 N N . ASP A 1 102 ? -11.410 -1.281 11.602 1.00 94.69 102 ASP A N 1
ATOM 715 C CA . ASP A 1 102 ? -10.419 -2.068 12.351 1.00 94.69 102 ASP A CA 1
ATOM 716 C C . ASP A 1 102 ? -9.151 -1.250 12.637 1.00 94.69 102 ASP A C 1
ATOM 718 O O . ASP A 1 102 ? -8.680 -1.251 13.773 1.00 94.69 102 ASP A O 1
ATOM 722 N N . MET A 1 103 ? -8.669 -0.447 11.683 1.00 91.62 103 MET A N 1
ATOM 723 C CA . MET A 1 103 ? -7.572 0.504 11.915 1.00 91.62 103 MET A CA 1
ATOM 724 C C . MET A 1 103 ? -7.896 1.522 13.008 1.00 91.62 103 MET A C 1
ATOM 726 O O . MET A 1 103 ? -7.085 1.760 13.903 1.00 91.62 103 MET A O 1
ATOM 730 N N . ALA A 1 104 ? -9.098 2.102 12.988 1.00 90.00 104 ALA A N 1
ATOM 731 C CA . ALA A 1 104 ? -9.528 3.025 14.033 1.00 90.00 104 ALA A CA 1
ATOM 732 C C . ALA A 1 104 ? -9.656 2.330 15.400 1.00 90.00 104 ALA A C 1
ATOM 734 O O . ALA A 1 104 ? -9.377 2.942 16.433 1.00 90.00 104 ALA A O 1
ATOM 735 N N . ALA A 1 105 ? -10.077 1.063 15.433 1.00 93.06 105 ALA A N 1
ATOM 736 C CA . ALA A 1 105 ? -10.111 0.264 16.654 1.00 93.06 105 ALA A CA 1
ATOM 737 C C . ALA A 1 105 ? -8.697 -0.056 17.164 1.00 93.06 105 ALA A C 1
ATOM 739 O O . ALA A 1 105 ? -8.445 0.055 18.365 1.00 93.06 105 ALA A O 1
ATOM 740 N N . TYR A 1 106 ? -7.764 -0.373 16.264 1.00 91.62 106 TYR A N 1
ATOM 741 C CA . TYR A 1 106 ? -6.356 -0.579 16.590 1.00 91.62 106 TYR A CA 1
ATOM 742 C C . TYR A 1 106 ? -5.739 0.688 17.190 1.00 91.62 106 TYR A C 1
ATOM 744 O O . TYR A 1 106 ? -5.195 0.630 18.289 1.00 91.62 106 TYR A O 1
ATOM 752 N N . ALA A 1 107 ? -5.939 1.849 16.557 1.00 88.00 107 ALA A N 1
ATOM 753 C CA . ALA A 1 107 ? -5.460 3.143 17.053 1.00 88.00 107 ALA A CA 1
ATOM 754 C C . ALA A 1 107 ? -6.012 3.504 18.444 1.00 88.00 107 ALA A C 1
ATOM 756 O O . ALA A 1 107 ? -5.373 4.223 19.206 1.00 88.00 107 ALA A O 1
ATOM 757 N N . LYS A 1 108 ? -7.213 3.030 18.802 1.00 89.56 108 LYS A N 1
ATOM 758 C CA . LYS A 1 108 ? -7.767 3.209 20.156 1.00 89.56 108 LYS A CA 1
ATOM 759 C C . LYS A 1 108 ? -7.098 2.292 21.176 1.00 89.56 108 LYS A C 1
ATOM 761 O O . LYS A 1 108 ? -6.921 2.700 22.320 1.00 89.56 108 LYS A O 1
ATOM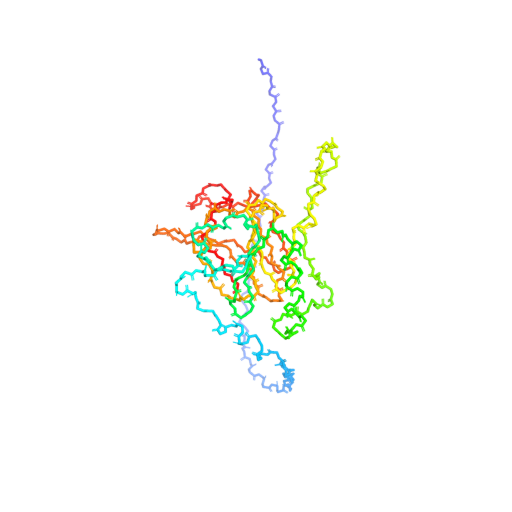 766 N N . LYS A 1 109 ? -6.778 1.059 20.777 1.00 90.31 109 LYS A N 1
ATOM 767 C CA . LYS A 1 109 ? -6.121 0.064 21.632 1.00 90.31 109 LYS A CA 1
ATOM 768 C C . LYS A 1 109 ? -4.669 0.448 21.906 1.00 90.31 109 LYS A C 1
ATOM 770 O O . LYS A 1 109 ? -4.225 0.326 23.043 1.00 90.31 109 LYS A O 1
ATOM 775 N N . ASP A 1 110 ? -3.972 0.927 20.882 1.00 84.12 110 ASP A N 1
ATOM 776 C CA . ASP A 1 110 ? -2.605 1.421 20.983 1.00 84.12 110 ASP A CA 1
ATOM 777 C C . ASP A 1 110 ? -2.439 2.754 20.231 1.00 84.12 110 ASP A C 1
ATOM 779 O O . ASP A 1 110 ? -2.078 2.783 19.052 1.00 84.12 110 ASP A O 1
ATOM 783 N N . PRO A 1 111 ? -2.697 3.886 20.910 1.00 77.62 111 PRO A N 1
ATOM 784 C CA . PRO A 1 111 ? -2.544 5.210 20.315 1.00 77.62 111 PRO A CA 1
ATOM 785 C C . PRO A 1 111 ? -1.099 5.616 20.012 1.00 77.62 111 PRO A C 1
ATOM 787 O O . PRO A 1 111 ? -0.907 6.690 19.445 1.00 77.62 111 PRO A O 1
ATOM 790 N N . ARG A 1 112 ? -0.098 4.844 20.459 1.00 77.69 112 ARG A N 1
ATOM 791 C CA . ARG A 1 112 ? 1.322 5.115 20.187 1.00 77.69 112 ARG A CA 1
ATOM 792 C C . ARG A 1 112 ? 1.791 4.367 18.945 1.00 77.69 112 ARG A C 1
ATOM 794 O O . ARG A 1 112 ? 2.623 4.887 18.218 1.00 77.69 112 ARG A O 1
ATOM 801 N N . ALA A 1 113 ? 1.205 3.199 18.679 1.00 75.56 113 ALA A N 1
ATOM 802 C CA . ALA A 1 113 ? 1.525 2.401 17.502 1.00 75.56 113 ALA A CA 1
ATOM 803 C C . ALA A 1 113 ? 1.095 3.059 16.180 1.00 75.56 113 ALA A C 1
ATOM 805 O O . ALA A 1 113 ? 1.737 2.826 15.164 1.00 75.56 113 ALA A O 1
ATOM 806 N N . LEU A 1 114 ? 0.035 3.878 16.175 1.00 79.62 114 LEU A N 1
ATOM 807 C CA . LEU A 1 114 ? -0.401 4.616 14.983 1.00 79.62 114 LEU A CA 1
ATOM 808 C C . LEU A 1 114 ? -0.306 6.130 15.209 1.00 79.62 114 LEU A C 1
ATOM 810 O O . LEU A 1 114 ? -0.971 6.650 16.114 1.00 79.62 114 LEU A O 1
ATOM 814 N N . PRO A 1 115 ? 0.470 6.863 14.389 1.00 77.88 115 PRO A N 1
ATOM 815 C CA . PRO A 1 115 ? 0.646 8.292 14.576 1.00 77.88 115 PRO A CA 1
ATOM 816 C C . PRO A 1 115 ? -0.648 9.045 14.244 1.00 77.88 115 PRO A C 1
ATOM 818 O O . PRO A 1 115 ? -1.457 8.643 13.405 1.00 77.88 115 PRO A O 1
ATOM 821 N N . LYS A 1 116 ? -0.865 10.180 14.914 1.00 82.19 116 LYS A N 1
ATOM 822 C CA . LYS A 1 116 ? -1.973 11.089 14.591 1.00 82.19 116 LYS A CA 1
ATOM 823 C C . LYS A 1 116 ? -1.521 12.080 13.533 1.00 82.19 116 LYS A C 1
ATOM 825 O O . LYS A 1 116 ? -0.414 12.603 13.624 1.00 82.19 116 LYS A O 1
ATOM 830 N N . ALA A 1 117 ? -2.412 12.404 12.598 1.00 83.62 117 ALA A N 1
ATOM 831 C CA . ALA A 1 117 ? -2.129 13.422 11.594 1.00 83.62 117 ALA A CA 1
ATOM 832 C C . ALA A 1 117 ? -1.764 14.755 12.277 1.00 83.62 117 ALA A C 1
ATOM 834 O O . ALA A 1 117 ? -2.568 15.269 13.067 1.00 83.62 117 ALA A O 1
ATOM 835 N N . PRO A 1 118 ? -0.574 15.327 12.010 1.00 83.81 118 PRO A N 1
ATOM 836 C CA . PRO A 1 118 ? -0.218 16.632 12.538 1.00 83.81 118 PRO A CA 1
ATOM 837 C C . PRO A 1 118 ? -1.110 17.708 11.913 1.00 83.81 118 PRO A C 1
ATOM 839 O O . PRO A 1 118 ? -1.719 17.524 10.855 1.00 83.81 118 PRO A O 1
ATOM 842 N N . LYS A 1 119 ? -1.184 18.871 12.565 1.00 83.88 119 LYS A N 1
ATOM 843 C CA . LYS A 1 119 ? -1.977 20.001 12.068 1.00 83.88 119 LYS A CA 1
ATOM 844 C C . LYS A 1 119 ? -1.533 20.363 10.643 1.00 83.88 119 LYS A C 1
ATOM 846 O O . LYS A 1 119 ? -0.368 20.670 10.425 1.00 83.88 119 LYS A O 1
ATOM 851 N N . GLY A 1 120 ? -2.472 20.348 9.696 1.00 80.44 120 GLY A N 1
ATOM 852 C CA . GLY A 1 120 ? -2.212 20.644 8.280 1.00 80.44 120 GLY A CA 1
ATOM 853 C C . GLY A 1 120 ? -1.979 19.418 7.388 1.00 80.44 120 GLY A C 1
ATOM 854 O O . GLY A 1 120 ? -1.952 19.577 6.173 1.00 80.44 120 GLY A O 1
ATOM 855 N N . ARG A 1 121 ? -1.874 18.204 7.948 1.00 83.12 121 ARG A N 1
ATOM 856 C CA . ARG A 1 121 ? -1.911 16.944 7.186 1.00 83.12 121 ARG A CA 1
ATOM 857 C C . ARG A 1 121 ? -3.306 16.327 7.248 1.00 83.12 121 ARG A C 1
ATOM 859 O O . ARG A 1 121 ? -3.973 16.362 8.282 1.00 83.12 121 ARG A O 1
ATOM 866 N N . SER A 1 122 ? -3.743 15.740 6.139 1.00 82.44 122 SER A N 1
ATOM 867 C CA . SER A 1 122 ? -5.040 15.071 6.058 1.00 82.44 122 SER A CA 1
ATOM 868 C C . SER A 1 122 ? -5.016 13.734 6.800 1.00 82.44 122 SER A C 1
ATOM 870 O O . SER A 1 122 ? -4.170 12.883 6.536 1.00 82.44 122 SER A O 1
ATOM 872 N N . ALA A 1 123 ? -5.997 13.509 7.680 1.00 82.94 123 ALA A N 1
ATOM 873 C CA . ALA A 1 123 ? -6.179 12.224 8.368 1.00 82.94 123 ALA A CA 1
ATOM 874 C C . ALA A 1 123 ? -6.454 11.060 7.401 1.00 82.94 123 ALA A C 1
ATOM 876 O O . ALA A 1 123 ? -6.229 9.899 7.737 1.00 82.94 123 ALA A O 1
ATOM 877 N N . LYS A 1 124 ? -6.952 11.381 6.205 1.00 84.00 124 LYS A N 1
ATOM 878 C CA . LYS A 1 124 ? -7.114 10.478 5.072 1.00 84.00 124 LYS A CA 1
ATOM 879 C C . LYS A 1 124 ? -6.803 11.255 3.804 1.00 84.00 124 LYS A C 1
ATOM 881 O O . LYS A 1 124 ? -7.318 12.361 3.648 1.00 84.00 124 LYS A O 1
ATOM 886 N N . ILE A 1 125 ? -6.004 10.684 2.915 1.00 83.12 125 ILE A N 1
ATOM 887 C CA . ILE A 1 125 ? -5.924 11.154 1.533 1.00 83.12 125 ILE A CA 1
ATOM 888 C C . ILE A 1 125 ? -6.799 10.251 0.675 1.00 83.12 125 ILE A C 1
ATOM 890 O O . ILE A 1 125 ? -6.834 9.032 0.859 1.00 83.12 125 ILE A O 1
ATOM 894 N N . GLN A 1 126 ? -7.558 10.877 -0.209 1.00 80.12 126 GLN A N 1
ATOM 895 C CA . GLN A 1 126 ? -8.353 10.213 -1.226 1.00 80.12 126 GLN A CA 1
ATOM 896 C C . GLN A 1 126 ? -7.776 10.632 -2.573 1.00 80.12 126 GLN A C 1
ATOM 898 O O . GLN A 1 126 ? -7.512 11.826 -2.755 1.00 80.12 126 GLN A O 1
ATOM 903 N N . PRO A 1 127 ? -7.568 9.691 -3.501 1.00 72.62 127 PRO A N 1
ATOM 904 C CA . PRO A 1 127 ? -7.282 10.031 -4.883 1.00 72.62 127 PRO A CA 1
ATOM 905 C C . PRO A 1 127 ? -8.407 10.936 -5.394 1.00 72.62 127 PRO A C 1
ATOM 907 O O . PRO A 1 127 ? -9.586 10.679 -5.130 1.00 72.62 127 PRO A O 1
ATOM 910 N N . ALA A 1 128 ? -8.056 12.037 -6.056 1.00 61.25 128 ALA A N 1
ATOM 911 C CA . ALA A 1 128 ? -9.065 12.924 -6.613 1.00 61.25 128 ALA A CA 1
ATOM 912 C C . ALA A 1 128 ? -9.893 12.137 -7.640 1.00 61.25 128 ALA A C 1
ATOM 914 O O . ALA A 1 128 ? -9.330 11.555 -8.563 1.00 61.25 128 ALA A O 1
ATOM 915 N N . ALA A 1 129 ? -11.220 12.102 -7.479 1.00 51.72 129 ALA A N 1
ATOM 916 C CA . ALA A 1 129 ? -12.084 11.475 -8.473 1.00 51.72 129 ALA A CA 1
ATOM 917 C C . ALA A 1 129 ? -11.841 12.135 -9.846 1.00 51.72 129 ALA A C 1
ATOM 919 O O . ALA A 1 129 ? -11.726 13.366 -9.904 1.00 51.72 129 ALA A O 1
ATOM 920 N N . PRO A 1 130 ? -11.766 11.369 -10.951 1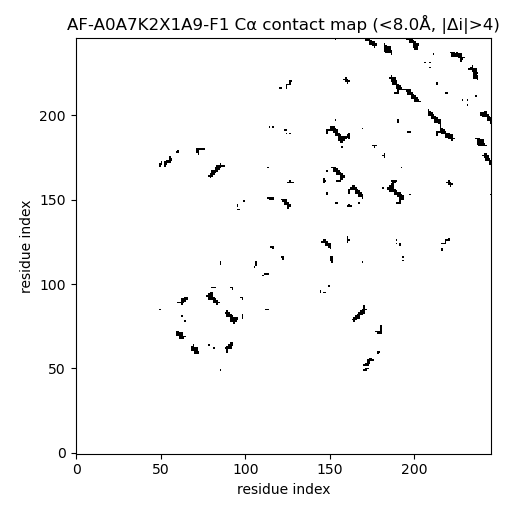.00 44.91 130 PRO A N 1
ATOM 921 C CA . PRO A 1 130 ? -11.595 11.963 -12.267 1.00 44.91 130 PRO A CA 1
ATOM 922 C C . PRO A 1 130 ? -12.766 12.911 -12.548 1.00 44.91 130 PRO A C 1
ATOM 924 O O . PRO A 1 130 ? -13.927 12.588 -12.283 1.00 44.91 130 PRO A O 1
ATOM 927 N N . ALA A 1 131 ? -12.468 14.085 -13.110 1.00 43.22 131 ALA A N 1
ATOM 928 C CA . ALA A 1 131 ? -13.450 15.137 -13.396 1.00 43.22 131 ALA A CA 1
ATOM 929 C C . ALA A 1 131 ? -14.601 14.698 -14.338 1.00 43.22 131 ALA A C 1
ATOM 931 O O . ALA A 1 131 ? -15.566 15.437 -14.514 1.00 43.22 131 ALA A O 1
ATOM 932 N N . SER A 1 132 ? -14.528 13.500 -14.928 1.00 39.38 132 SER A N 1
ATOM 933 C CA . SER A 1 132 ? -15.535 12.908 -15.816 1.00 39.38 132 SER A CA 1
ATOM 934 C C . SER A 1 132 ? -16.613 12.066 -15.115 1.00 39.38 132 SER A C 1
ATOM 936 O O . SER A 1 132 ? -17.551 11.629 -15.777 1.00 39.38 132 SER A O 1
ATOM 938 N N . ALA A 1 133 ? -16.557 11.867 -13.792 1.00 43.22 133 ALA A N 1
ATOM 939 C CA . ALA A 1 133 ? -17.564 11.084 -13.059 1.00 43.22 133 ALA A CA 1
ATOM 940 C C . ALA A 1 133 ? -18.935 11.789 -12.887 1.00 43.22 133 ALA A C 1
ATOM 942 O O . ALA A 1 133 ? -19.841 11.244 -12.260 1.00 43.22 133 ALA A O 1
ATOM 943 N N . ALA A 1 134 ? -19.133 12.972 -13.478 1.00 38.91 134 ALA A N 1
ATOM 944 C CA . ALA A 1 134 ? -20.429 13.650 -13.563 1.00 38.91 134 ALA A CA 1
ATOM 945 C C . ALA A 1 134 ? -21.254 13.211 -14.796 1.00 38.91 134 ALA A C 1
ATOM 947 O O . ALA A 1 134 ? -21.803 14.040 -15.512 1.00 38.91 134 ALA A O 1
ATOM 948 N N . SER A 1 135 ? -21.328 11.908 -15.071 1.00 40.28 135 SER A N 1
ATOM 949 C CA . SER A 1 135 ? -22.234 11.292 -16.060 1.00 40.28 135 SER A CA 1
ATOM 950 C C . SER A 1 135 ? -22.050 9.777 -15.934 1.00 40.28 135 SER A C 1
ATOM 952 O O . SER A 1 135 ? -20.972 9.279 -16.217 1.00 40.28 135 SER A O 1
ATOM 954 N N . THR A 1 136 ? -22.983 8.959 -15.447 1.00 36.81 136 THR A N 1
ATOM 955 C CA . THR A 1 136 ? -24.369 8.783 -15.895 1.00 36.81 136 THR A CA 1
ATOM 956 C C . THR A 1 136 ? -25.113 7.981 -14.818 1.00 36.81 136 THR A C 1
ATOM 958 O O . THR A 1 136 ? -24.536 7.080 -14.216 1.00 36.81 136 THR A O 1
ATOM 961 N N . ALA A 1 137 ? -26.387 8.287 -14.579 1.00 42.00 137 ALA A N 1
ATOM 962 C CA . ALA A 1 137 ? -27.257 7.489 -13.721 1.00 42.00 137 ALA A CA 1
ATOM 963 C C . ALA A 1 137 ? -27.527 6.101 -14.334 1.00 42.00 137 ALA A C 1
ATOM 965 O O . ALA A 1 137 ? -27.909 6.014 -15.501 1.00 42.00 137 ALA A O 1
ATOM 966 N N . GLY A 1 138 ? -27.393 5.042 -13.528 1.00 33.69 138 GLY A N 1
ATOM 967 C CA . GLY A 1 138 ? -27.849 3.693 -13.870 1.00 33.69 138 GLY A CA 1
ATOM 968 C C . GLY A 1 138 ? -27.332 2.607 -12.922 1.00 33.69 138 GLY A C 1
ATOM 969 O O . GLY A 1 138 ? -26.288 2.036 -13.194 1.00 33.69 138 GLY A O 1
ATOM 970 N N . GLY A 1 139 ? -28.107 2.299 -11.873 1.00 33.56 139 GLY A N 1
ATOM 971 C CA . GLY A 1 139 ? -28.044 1.034 -11.122 1.00 33.56 139 GLY A CA 1
ATOM 972 C C . GLY A 1 139 ? -27.012 0.960 -9.993 1.00 33.56 139 GLY A C 1
ATOM 973 O O . GLY A 1 139 ? -25.823 0.865 -10.249 1.00 33.56 139 GLY A O 1
ATOM 974 N N . ASP A 1 140 ? -27.511 1.006 -8.757 1.00 35.00 140 ASP A N 1
ATOM 975 C CA . ASP A 1 140 ? -26.940 0.447 -7.519 1.00 35.00 140 ASP A CA 1
ATOM 976 C C . ASP A 1 140 ? -25.415 0.235 -7.448 1.00 35.00 140 ASP A C 1
ATOM 978 O O . ASP A 1 140 ? -24.935 -0.881 -7.559 1.00 35.00 140 ASP A O 1
ATOM 982 N N . GLU A 1 141 ? -24.671 1.313 -7.201 1.00 34.50 141 GLU A N 1
ATOM 983 C CA . GLU A 1 141 ? -23.618 1.419 -6.177 1.00 34.50 141 GLU A CA 1
ATOM 984 C C . GLU A 1 141 ? -23.019 2.826 -6.295 1.00 34.50 141 GLU A C 1
ATOM 986 O O . GLU A 1 141 ? -22.274 3.154 -7.219 1.00 34.50 141 GLU A O 1
ATOM 991 N N . ALA A 1 142 ? -23.389 3.712 -5.367 1.00 36.00 142 ALA A N 1
ATOM 992 C CA . ALA A 1 142 ? -22.634 4.941 -5.162 1.00 36.00 142 ALA A CA 1
ATOM 993 C C . ALA A 1 142 ? -21.165 4.552 -4.959 1.00 36.00 142 ALA A C 1
ATOM 995 O O . ALA A 1 142 ? -20.912 3.632 -4.180 1.00 36.00 142 ALA A O 1
ATOM 996 N N . ALA A 1 143 ? -20.238 5.228 -5.653 1.00 38.56 143 ALA A N 1
ATOM 997 C CA . ALA A 1 143 ? -18.796 5.036 -5.504 1.00 38.56 143 ALA A CA 1
ATOM 998 C C . ALA A 1 143 ? -18.478 4.710 -4.034 1.00 38.56 143 ALA A C 1
ATOM 1000 O O . ALA A 1 143 ? -18.831 5.522 -3.164 1.00 38.56 143 ALA A O 1
ATOM 1001 N N . PRO A 1 144 ? -17.940 3.509 -3.735 1.00 40.16 144 PRO A N 1
ATOM 1002 C CA . PRO A 1 144 ? -17.818 3.048 -2.362 1.00 40.16 144 PRO A CA 1
ATOM 1003 C C . PRO A 1 144 ? -17.055 4.117 -1.599 1.00 40.16 144 PRO A C 1
ATOM 1005 O O . PRO A 1 144 ? -16.095 4.653 -2.147 1.00 40.16 144 PRO A O 1
ATOM 1008 N N . LEU A 1 145 ? -17.526 4.463 -0.393 1.00 43.69 145 LEU A N 1
ATOM 1009 C CA . LEU A 1 145 ? -16.853 5.336 0.579 1.00 43.69 145 LEU A CA 1
ATOM 1010 C C . LEU A 1 145 ? -15.348 5.398 0.291 1.00 43.69 145 LEU A C 1
ATOM 1012 O O . LEU A 1 145 ? -14.634 4.443 0.582 1.00 43.69 145 LEU A O 1
ATOM 1016 N N . ALA A 1 146 ? -14.940 6.486 -0.373 1.00 52.75 146 ALA A N 1
ATOM 1017 C CA . ALA A 1 146 ? -13.803 6.507 -1.288 1.00 52.75 146 ALA A CA 1
ATOM 1018 C C . ALA A 1 146 ? -12.573 5.762 -0.767 1.00 52.75 146 ALA A C 1
ATOM 1020 O O . ALA A 1 146 ? -12.123 6.006 0.364 1.00 52.75 146 ALA A O 1
ATOM 1021 N N . ALA A 1 147 ? -12.038 4.889 -1.627 1.00 70.56 147 ALA A N 1
ATOM 1022 C CA . ALA A 1 147 ? -10.750 4.248 -1.448 1.00 70.56 147 ALA A CA 1
ATOM 1023 C C . ALA A 1 147 ? -9.753 5.301 -0.952 1.00 70.56 147 ALA A C 1
ATOM 1025 O O . ALA A 1 147 ? -9.469 6.303 -1.608 1.00 70.56 147 ALA A O 1
ATOM 1026 N N . SER A 1 148 ? -9.350 5.152 0.305 1.00 83.88 148 SER A N 1
ATOM 1027 C CA . SER A 1 148 ? -8.606 6.176 1.030 1.00 83.88 148 SER A CA 1
ATOM 1028 C C . SER A 1 148 ? -7.412 5.558 1.720 1.00 83.88 148 SER A C 1
ATOM 1030 O O . SER A 1 148 ? -7.448 4.399 2.152 1.00 83.88 148 SER A O 1
ATOM 1032 N N . CYS A 1 149 ? -6.364 6.365 1.842 1.00 91.88 149 CYS A N 1
ATOM 1033 C CA . CYS A 1 149 ? -5.178 6.026 2.598 1.00 91.88 149 CYS A CA 1
ATOM 1034 C C . CYS A 1 149 ? -5.160 6.828 3.900 1.00 91.88 149 CYS A C 1
ATOM 1036 O O . CYS A 1 149 ? -5.106 8.064 3.899 1.00 91.88 149 CYS A O 1
ATOM 1038 N N . ALA A 1 150 ? -5.306 6.121 5.021 1.00 92.12 150 ALA A N 1
ATOM 1039 C CA . ALA A 1 150 ? -5.312 6.729 6.347 1.00 92.12 150 ALA A CA 1
ATOM 1040 C C . ALA A 1 150 ? -3.927 7.297 6.685 1.00 92.12 150 ALA A C 1
ATOM 1042 O O . ALA A 1 150 ? -2.922 6.840 6.161 1.00 92.12 150 ALA A O 1
ATOM 1043 N N . PHE A 1 151 ? -3.868 8.313 7.540 1.00 90.94 151 PHE A N 1
ATOM 1044 C CA . PHE A 1 151 ? -2.587 8.862 7.981 1.00 90.94 151 PHE A CA 1
ATOM 1045 C C . PHE A 1 151 ? -1.780 7.831 8.783 1.00 90.94 151 PHE A C 1
ATOM 1047 O O . PHE A 1 151 ? -2.356 7.132 9.617 1.00 90.94 151 PHE A O 1
ATOM 1054 N N . GLY A 1 152 ? -0.467 7.771 8.548 1.00 90.75 152 GLY A N 1
ATOM 1055 C CA . GLY A 1 152 ? 0.422 6.727 9.071 1.00 90.75 152 GLY A CA 1
ATOM 1056 C C . GLY A 1 152 ? 0.352 5.424 8.273 1.00 90.75 152 GLY A C 1
ATOM 1057 O O . GLY A 1 152 ? 0.692 4.369 8.806 1.00 90.75 152 GLY A O 1
ATOM 1058 N N . TRP A 1 153 ? -0.183 5.489 7.048 1.00 93.75 153 TRP A N 1
ATOM 1059 C CA . TRP A 1 153 ? -0.297 4.349 6.150 1.00 93.75 153 TRP A CA 1
ATOM 1060 C C . TRP A 1 153 ? 0.138 4.707 4.736 1.00 93.75 153 TRP A C 1
ATOM 1062 O O . TRP A 1 153 ? -0.111 5.806 4.230 1.00 93.75 153 TRP A O 1
ATOM 1072 N N . THR A 1 154 ? 0.680 3.699 4.079 1.00 95.31 154 THR A N 1
ATOM 1073 C CA .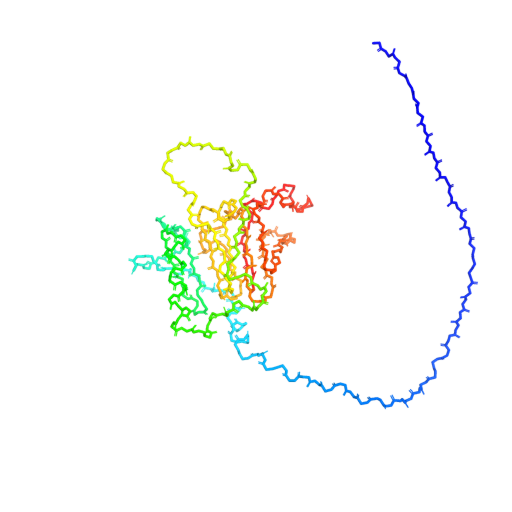 THR A 1 154 ? 0.973 3.660 2.655 1.00 95.31 154 THR A CA 1
ATOM 1074 C C . THR A 1 154 ? 0.056 2.640 1.993 1.00 95.31 154 THR A C 1
ATOM 1076 O O . THR A 1 154 ? -0.206 1.586 2.569 1.00 95.31 154 THR A O 1
ATOM 1079 N N . CYS A 1 155 ? -0.464 2.950 0.807 1.00 96.50 155 CYS A N 1
ATOM 1080 C CA . CYS A 1 155 ? -1.478 2.158 0.125 1.00 96.50 155 CYS A CA 1
ATOM 1081 C C . CYS A 1 155 ? -1.132 1.926 -1.348 1.00 96.50 155 CYS A C 1
ATOM 1083 O O . CYS A 1 155 ? -0.673 2.837 -2.037 1.00 96.50 155 CYS A O 1
ATOM 1085 N N . LEU A 1 156 ? -1.448 0.727 -1.833 1.00 97.12 156 LEU A N 1
ATOM 1086 C CA . LEU A 1 156 ? -1.281 0.291 -3.218 1.00 97.12 156 LEU A CA 1
ATOM 1087 C C . LEU A 1 156 ? -2.606 -0.295 -3.715 1.00 97.12 156 LEU A C 1
ATOM 1089 O O . LEU A 1 156 ? -3.198 -1.132 -3.030 1.00 97.12 156 LEU A O 1
ATOM 1093 N N . GLY A 1 157 ? -3.090 0.171 -4.864 1.00 96.38 157 GLY A N 1
ATOM 1094 C CA . GLY A 1 157 ? -4.362 -0.242 -5.457 1.00 96.38 157 GLY A CA 1
ATOM 1095 C C . GLY A 1 157 ? -4.182 -0.997 -6.768 1.00 96.38 157 GLY A C 1
ATOM 1096 O O . GLY A 1 157 ? -3.319 -0.648 -7.575 1.00 96.38 157 GLY A O 1
ATOM 1097 N N . GLU A 1 158 ? -5.032 -2.002 -6.970 1.00 95.56 158 GLU A N 1
ATOM 1098 C CA . GLU A 1 158 ? -5.076 -2.845 -8.170 1.00 95.56 158 GLU A CA 1
ATOM 1099 C C . GLU A 1 158 ? -5.605 -2.060 -9.368 1.00 95.56 158 GLU A C 1
ATOM 1101 O O . GLU A 1 158 ? -5.183 -2.258 -10.494 1.00 95.56 158 GLU A O 1
ATOM 1106 N N . HIS A 1 159 ? -6.516 -1.118 -9.126 1.00 93.69 159 HIS A N 1
ATOM 1107 C CA . HIS A 1 159 ? -7.027 -0.209 -10.144 1.00 93.69 159 HIS A CA 1
ATOM 1108 C C . HIS A 1 159 ? -6.657 1.240 -9.824 1.00 93.69 159 HIS A C 1
ATOM 1110 O O . HIS A 1 159 ? -6.109 1.566 -8.767 1.00 93.69 159 HIS A O 1
ATOM 1116 N N . GLN A 1 160 ? -6.997 2.138 -10.747 1.00 91.25 160 GLN A N 1
ATOM 1117 C CA . GLN A 1 160 ? -6.851 3.579 -10.561 1.00 91.25 160 GLN A CA 1
ATOM 1118 C C . GLN A 1 160 ? -7.595 4.056 -9.310 1.00 91.25 160 GLN A C 1
ATOM 1120 O O . GLN A 1 160 ? -8.602 3.475 -8.898 1.00 91.25 160 GLN A O 1
ATOM 1125 N N . ASN A 1 161 ? -7.129 5.163 -8.736 1.00 89.06 161 ASN A N 1
ATOM 1126 C CA . ASN A 1 161 ? -7.750 5.807 -7.580 1.00 89.06 161 ASN A CA 1
ATOM 1127 C C . ASN A 1 161 ? -7.926 4.872 -6.371 1.00 89.06 161 ASN A C 1
ATOM 1129 O O . ASN A 1 161 ? -8.933 4.955 -5.670 1.00 89.06 161 ASN A O 1
ATOM 1133 N N . LEU A 1 162 ? -6.945 4.002 -6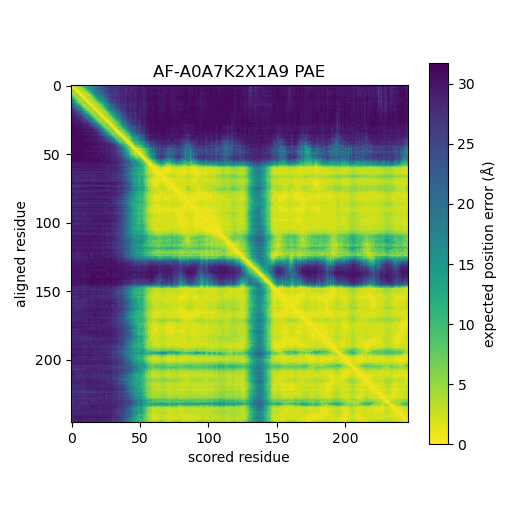.115 1.00 92.50 162 LEU A N 1
ATOM 1134 C CA . LEU A 1 162 ? -6.973 2.965 -5.079 1.00 92.50 162 LEU A CA 1
ATOM 1135 C C . LEU A 1 162 ? -8.164 1.991 -5.188 1.00 92.50 162 LEU A C 1
ATOM 1137 O O . LEU A 1 162 ? -8.550 1.379 -4.193 1.00 92.50 162 LEU A O 1
ATOM 1141 N N . GLY A 1 163 ? -8.765 1.852 -6.373 1.00 89.62 163 GLY A N 1
ATOM 1142 C CA . GLY A 1 163 ? -9.844 0.898 -6.613 1.00 89.62 163 GLY A CA 1
ATOM 1143 C C . GLY A 1 163 ? -9.363 -0.556 -6.682 1.00 89.62 163 GLY A C 1
ATOM 1144 O O . GLY A 1 163 ? -8.165 -0.834 -6.706 1.00 89.62 163 GLY A O 1
ATOM 1145 N N . GLY A 1 164 ? -10.318 -1.485 -6.778 1.00 91.75 164 GLY A N 1
ATOM 1146 C CA . GLY A 1 164 ? -10.029 -2.921 -6.870 1.00 91.75 164 GLY A CA 1
ATOM 1147 C C . GLY A 1 164 ? -9.578 -3.515 -5.534 1.00 91.75 164 GLY A C 1
ATOM 1148 O O . GLY A 1 164 ? -10.055 -3.109 -4.471 1.00 91.75 164 GLY A O 1
ATOM 1149 N N . ARG A 1 165 ? -8.692 -4.513 -5.582 1.00 95.56 165 ARG A N 1
ATOM 1150 C CA . ARG A 1 165 ? -7.956 -4.978 -4.405 1.00 95.56 165 ARG A CA 1
ATOM 1151 C C . ARG A 1 165 ? -6.971 -3.903 -3.946 1.00 95.56 165 ARG A C 1
ATOM 1153 O O . ARG A 1 165 ? -6.399 -3.174 -4.751 1.00 95.56 165 ARG A O 1
ATOM 1160 N N . LYS A 1 166 ? -6.746 -3.824 -2.638 1.00 96.00 166 LYS A N 1
ATOM 1161 C CA . LYS A 1 166 ? -5.887 -2.811 -2.031 1.00 96.00 166 LYS A CA 1
ATOM 1162 C C . LYS A 1 166 ? -5.010 -3.392 -0.930 1.00 96.00 166 LYS A C 1
ATOM 1164 O O . LYS A 1 166 ? -5.505 -4.029 0.003 1.00 96.00 166 LYS A O 1
ATOM 1169 N N . LEU A 1 167 ? -3.718 -3.107 -1.009 1.00 98.00 167 LEU A N 1
ATOM 1170 C CA . LEU A 1 167 ? -2.764 -3.311 0.074 1.00 98.00 167 LEU A CA 1
ATOM 1171 C C . LEU A 1 167 ? -2.552 -2.011 0.834 1.00 98.00 167 LEU A C 1
ATOM 1173 O O . LEU A 1 167 ? -2.569 -0.924 0.255 1.00 98.00 167 LEU A O 1
ATOM 1177 N N . GLN A 1 168 ? -2.359 -2.122 2.141 1.00 96.88 168 GLN A N 1
ATOM 1178 C CA . GLN A 1 168 ? -2.021 -0.983 2.977 1.00 96.88 168 GLN A CA 1
ATOM 1179 C C . GLN A 1 168 ? -1.125 -1.393 4.142 1.00 96.88 168 GLN A C 1
ATOM 1181 O O . GLN A 1 168 ? -1.377 -2.386 4.822 1.00 96.88 168 GLN A O 1
ATOM 1186 N N . TRP A 1 169 ? -0.105 -0.592 4.405 1.00 95.75 169 TRP A N 1
ATOM 1187 C CA . TRP A 1 169 ? 0.914 -0.876 5.405 1.00 95.75 169 TRP A CA 1
ATOM 1188 C C . TRP A 1 169 ? 1.123 0.331 6.302 1.00 95.75 169 TRP A C 1
ATOM 1190 O O . TRP A 1 169 ? 1.169 1.460 5.822 1.00 95.75 169 TRP A O 1
ATOM 1200 N N . SER A 1 170 ? 1.249 0.071 7.597 1.00 92.44 170 SER A N 1
ATOM 1201 C CA . SER A 1 170 ? 1.754 1.035 8.580 1.00 92.44 170 SER A CA 1
ATOM 1202 C C . SER A 1 170 ? 3.118 0.622 9.139 1.00 92.44 170 SER A C 1
ATOM 1204 O O . SER A 1 170 ? 3.789 1.399 9.807 1.00 92.44 170 SER A O 1
ATOM 1206 N N . ALA A 1 171 ? 3.521 -0.627 8.899 1.00 89.75 171 ALA A N 1
ATOM 1207 C CA . ALA A 1 171 ? 4.840 -1.109 9.262 1.00 89.75 171 ALA A CA 1
ATOM 1208 C C . ALA A 1 171 ? 5.838 -0.862 8.127 1.00 89.75 171 ALA A C 1
ATOM 1210 O O . ALA A 1 171 ? 5.643 -1.369 7.016 1.00 89.75 171 ALA A O 1
ATOM 1211 N N . ASP A 1 172 ? 6.934 -0.190 8.462 1.00 87.56 172 ASP A N 1
ATOM 1212 C CA . ASP A 1 172 ? 8.057 0.099 7.571 1.00 87.56 172 ASP A CA 1
ATOM 1213 C C . ASP A 1 172 ? 8.686 -1.162 6.955 1.00 87.56 172 ASP A C 1
ATOM 1215 O O . ASP A 1 172 ? 8.428 -2.319 7.334 1.00 87.56 172 ASP A O 1
ATOM 1219 N N . GLY A 1 173 ? 9.585 -0.918 6.007 1.00 88.19 173 GLY A N 1
ATOM 1220 C CA . GLY A 1 173 ? 10.436 -1.914 5.394 1.00 88.19 173 GLY A CA 1
ATOM 1221 C C . GLY A 1 173 ? 9.912 -2.419 4.060 1.00 88.19 173 GLY A C 1
ATOM 1222 O O . GLY A 1 173 ? 8.923 -1.957 3.497 1.00 88.19 173 GLY A O 1
ATOM 1223 N N . THR A 1 174 ? 10.623 -3.414 3.555 1.00 91.50 174 THR A N 1
ATOM 1224 C CA . THR A 1 174 ? 10.468 -3.901 2.190 1.00 91.50 174 THR A CA 1
ATOM 1225 C C . THR A 1 174 ? 9.436 -5.024 2.079 1.00 91.50 174 THR A C 1
ATOM 1227 O O . THR A 1 174 ? 9.481 -6.000 2.839 1.00 91.50 174 THR A O 1
ATOM 1230 N N . LYS A 1 175 ? 8.522 -4.907 1.111 1.00 93.06 175 LYS A N 1
ATOM 1231 C CA . LYS A 1 175 ? 7.413 -5.829 0.843 1.00 93.06 175 LYS A CA 1
ATOM 1232 C C . LYS A 1 175 ? 7.509 -6.352 -0.595 1.00 93.06 175 LYS A C 1
ATOM 1234 O O . LYS A 1 175 ? 7.191 -5.640 -1.539 1.00 93.06 175 LYS A O 1
ATOM 1239 N N . THR A 1 176 ? 7.902 -7.612 -0.768 1.00 94.38 176 THR A N 1
ATOM 1240 C CA . THR A 1 176 ? 7.919 -8.271 -2.086 1.00 94.38 176 THR A CA 1
ATOM 1241 C C . THR A 1 176 ? 6.502 -8.669 -2.497 1.00 94.38 176 THR A C 1
ATOM 1243 O O . THR A 1 176 ? 5.951 -9.612 -1.940 1.00 94.38 176 THR A O 1
ATOM 1246 N N . LEU A 1 177 ? 5.904 -8.002 -3.480 1.00 95.56 177 LEU A N 1
ATOM 1247 C CA . LEU A 1 177 ? 4.476 -8.101 -3.809 1.00 95.56 177 LEU A CA 1
ATOM 1248 C C . LEU A 1 177 ? 4.020 -9.502 -4.240 1.00 95.56 177 LEU A C 1
ATOM 1250 O O . LEU A 1 177 ? 2.856 -9.857 -4.043 1.00 95.56 177 LEU A O 1
ATOM 1254 N N . ALA A 1 178 ? 4.933 -10.348 -4.721 1.00 93.88 178 ALA A N 1
ATOM 1255 C CA . ALA A 1 178 ? 4.645 -11.756 -4.998 1.00 93.88 178 ALA A CA 1
ATOM 1256 C C . ALA A 1 178 ? 4.171 -12.525 -3.751 1.00 93.88 178 ALA A C 1
ATOM 1258 O O . ALA A 1 178 ? 3.227 -13.305 -3.837 1.00 93.88 178 ALA A O 1
ATOM 1259 N N . THR A 1 179 ? 4.761 -12.275 -2.575 1.00 94.50 179 THR A N 1
ATOM 1260 C CA . THR A 1 179 ? 4.342 -12.944 -1.327 1.00 94.50 179 THR A CA 1
ATOM 1261 C C . THR A 1 179 ? 3.026 -12.397 -0.776 1.00 94.50 179 THR A C 1
ATOM 1263 O O . THR A 1 179 ? 2.424 -13.006 0.103 1.00 94.50 179 THR A O 1
ATOM 1266 N N . TRP A 1 180 ? 2.564 -11.270 -1.318 1.00 96.25 180 TRP A N 1
ATOM 1267 C CA . TRP A 1 180 ? 1.279 -10.653 -1.010 1.00 96.25 180 TRP A CA 1
ATOM 1268 C C . TRP A 1 180 ? 0.202 -11.005 -2.043 1.00 96.25 180 TRP A C 1
ATOM 1270 O O . TRP A 1 180 ? -0.926 -10.543 -1.895 1.00 96.25 180 TRP A O 1
ATOM 1280 N N . GLY A 1 181 ? 0.514 -11.782 -3.089 1.00 95.81 181 GLY A N 1
ATOM 1281 C CA . GLY A 1 181 ? -0.427 -12.070 -4.178 1.00 95.81 181 GLY A CA 1
ATOM 1282 C C . GLY A 1 181 ? -0.834 -10.820 -4.972 1.00 95.81 181 GLY A C 1
ATOM 1283 O O . GLY A 1 181 ? -2.000 -10.684 -5.348 1.00 95.81 181 GLY A O 1
ATOM 1284 N N . PHE A 1 182 ? 0.103 -9.881 -5.151 1.00 97.00 182 PHE A N 1
ATOM 1285 C CA . PHE A 1 182 ? -0.131 -8.550 -5.733 1.00 97.00 182 PHE A CA 1
ATOM 1286 C C . PHE A 1 182 ? 0.981 -8.105 -6.701 1.00 97.00 182 PHE A C 1
ATOM 1288 O O . PHE A 1 182 ? 1.149 -6.920 -6.977 1.00 97.00 182 PHE A O 1
ATOM 1295 N N . ARG A 1 183 ? 1.808 -9.052 -7.152 1.00 94.81 183 ARG A N 1
ATOM 1296 C CA . ARG A 1 183 ? 2.868 -8.799 -8.132 1.00 94.81 183 ARG A CA 1
ATOM 1297 C C . ARG A 1 183 ? 2.243 -8.436 -9.474 1.00 94.81 183 ARG A C 1
ATOM 1299 O O . ARG A 1 183 ? 1.360 -9.168 -9.903 1.00 94.81 183 ARG A O 1
ATOM 1306 N N . ASP A 1 184 ? 2.739 -7.385 -10.122 1.00 94.81 184 ASP A N 1
ATOM 1307 C CA . ASP A 1 184 ? 2.267 -6.954 -11.445 1.00 94.81 184 ASP A CA 1
ATOM 1308 C C . ASP A 1 184 ? 0.771 -6.580 -11.468 1.00 94.81 184 ASP A C 1
ATOM 1310 O O . ASP A 1 184 ? 0.112 -6.707 -12.489 1.00 94.81 184 ASP A O 1
ATOM 1314 N N . GLU A 1 185 ? 0.219 -6.123 -10.340 1.00 96.88 185 GLU A N 1
ATOM 1315 C CA . GLU A 1 185 ? -1.197 -5.708 -10.235 1.00 96.88 185 GLU A CA 1
ATOM 1316 C C . GLU A 1 185 ? -1.342 -4.208 -9.933 1.00 96.88 185 GLU A C 1
ATOM 1318 O O . GLU A 1 185 ? -2.441 -3.665 -9.874 1.00 96.88 185 GLU A O 1
ATOM 1323 N N . ALA A 1 186 ? -0.242 -3.525 -9.610 1.00 96.56 186 ALA A N 1
ATOM 1324 C CA . ALA A 1 186 ? -0.295 -2.156 -9.121 1.00 96.56 186 ALA A CA 1
ATOM 1325 C C . ALA A 1 186 ? -0.666 -1.165 -10.234 1.00 96.56 186 ALA A C 1
ATOM 1327 O O . ALA A 1 186 ? 0.110 -0.946 -11.166 1.00 96.56 186 ALA A O 1
ATOM 1328 N N . THR A 1 187 ? -1.786 -0.462 -10.044 1.00 96.38 187 THR A N 1
ATOM 1329 C CA . THR A 1 187 ? -2.248 0.618 -10.936 1.00 96.38 187 THR A CA 1
ATOM 1330 C C . THR A 1 187 ? -2.326 1.980 -10.235 1.00 96.38 187 THR A C 1
ATOM 1332 O O . THR A 1 187 ? -2.392 3.019 -10.891 1.00 96.38 187 THR A O 1
ATOM 1335 N N . SER A 1 188 ? -2.303 2.043 -8.902 1.00 95.75 188 SER A N 1
ATOM 1336 C CA . SER A 1 188 ? -2.262 3.322 -8.180 1.00 95.75 188 SER A CA 1
ATOM 1337 C C . SER A 1 188 ? -1.579 3.219 -6.826 1.00 95.75 188 SER A C 1
ATOM 1339 O O . SER A 1 188 ? -1.532 2.155 -6.209 1.00 95.75 188 SER A O 1
ATOM 1341 N N . THR A 1 189 ? -1.065 4.347 -6.344 1.00 95.94 189 THR A N 1
ATOM 1342 C CA . THR A 1 189 ? -0.337 4.429 -5.079 1.00 95.94 189 THR A CA 1
ATOM 1343 C C . THR A 1 189 ? -0.785 5.640 -4.271 1.00 95.94 189 THR A C 1
ATOM 1345 O O . THR A 1 189 ? -1.185 6.669 -4.817 1.00 95.94 189 THR A O 1
ATOM 1348 N N . CYS A 1 190 ? -0.687 5.549 -2.950 1.00 95.19 190 CYS A N 1
ATOM 1349 C CA . CYS A 1 190 ? -0.856 6.678 -2.046 1.00 95.19 190 CYS A CA 1
ATOM 1350 C C . CYS A 1 190 ? 0.075 6.523 -0.853 1.00 95.19 190 CYS A C 1
ATOM 1352 O O . CYS A 1 190 ? 0.021 5.515 -0.156 1.00 95.19 190 CYS A O 1
ATOM 1354 N N . ASN A 1 191 ? 0.858 7.553 -0.563 1.00 93.75 191 ASN A N 1
ATOM 1355 C CA . ASN A 1 191 ? 1.694 7.596 0.625 1.00 93.75 191 ASN A CA 1
ATOM 1356 C C . ASN A 1 191 ? 1.134 8.649 1.583 1.00 93.75 191 ASN A C 1
ATOM 1358 O O . ASN A 1 191 ? 1.307 9.848 1.362 1.00 93.75 191 ASN A O 1
ATOM 1362 N N . ASN A 1 192 ? 0.450 8.220 2.645 1.00 93.12 192 ASN A N 1
ATOM 1363 C CA . ASN A 1 192 ? 0.012 9.110 3.719 1.00 93.12 192 ASN A CA 1
ATOM 1364 C C . ASN A 1 192 ? 0.735 8.825 5.033 1.00 93.12 192 ASN A C 1
ATOM 1366 O O . ASN A 1 192 ? 0.173 9.038 6.110 1.00 93.12 192 ASN A O 1
ATOM 1370 N N . ASP A 1 193 ? 1.974 8.360 4.953 1.00 88.88 193 ASP A N 1
ATOM 1371 C CA . ASP A 1 193 ? 2.767 8.094 6.137 1.00 88.88 193 ASP A CA 1
ATOM 1372 C C . ASP A 1 193 ? 3.199 9.389 6.852 1.00 88.88 193 ASP A C 1
ATOM 1374 O O . ASP A 1 193 ? 3.052 10.518 6.350 1.00 88.88 193 ASP A O 1
ATOM 1378 N N . GLU A 1 194 ? 3.692 9.234 8.075 1.00 85.19 194 GLU A N 1
ATOM 1379 C CA . GLU A 1 194 ? 4.206 10.307 8.917 1.00 85.19 194 GLU A CA 1
ATOM 1380 C C . GLU A 1 194 ? 5.492 10.905 8.329 1.00 85.19 194 GLU A C 1
ATOM 1382 O O . GLU A 1 194 ? 5.611 12.132 8.240 1.00 85.19 194 GLU A O 1
ATOM 1387 N N . ILE A 1 195 ? 6.414 10.046 7.891 1.00 81.56 195 ILE A N 1
ATOM 1388 C CA . ILE A 1 195 ? 7.741 10.388 7.364 1.00 81.56 195 ILE A CA 1
ATOM 1389 C C . ILE A 1 195 ? 8.132 9.452 6.213 1.00 81.56 195 ILE A C 1
ATOM 1391 O O . ILE A 1 195 ? 7.511 8.417 6.018 1.00 81.56 195 ILE A O 1
ATOM 1395 N N . GLY A 1 196 ? 9.189 9.806 5.476 1.00 82.69 196 GLY A N 1
ATOM 1396 C CA . GLY A 1 196 ? 9.788 8.933 4.463 1.00 82.69 196 GLY A CA 1
ATOM 1397 C C . GLY A 1 196 ? 9.239 9.124 3.052 1.00 82.69 196 GLY A C 1
ATOM 1398 O O . GLY A 1 196 ? 8.840 10.215 2.663 1.00 82.69 196 GLY A O 1
ATOM 1399 N N . GLY A 1 197 ? 9.285 8.069 2.256 1.00 83.06 197 GLY A N 1
ATOM 1400 C CA . GLY A 1 197 ? 8.730 7.979 0.912 1.00 83.06 197 GLY A CA 1
ATOM 1401 C C . GLY A 1 197 ? 8.225 6.556 0.721 1.00 83.06 197 GLY A C 1
ATOM 1402 O O . GLY A 1 197 ? 8.618 5.675 1.473 1.00 83.06 197 GLY A O 1
ATOM 1403 N N . MET A 1 198 ? 7.357 6.335 -0.258 1.00 93.56 198 MET A N 1
ATOM 1404 C CA . MET A 1 198 ? 7.070 4.978 -0.705 1.00 93.56 198 MET A CA 1
ATOM 1405 C C . MET A 1 198 ? 7.668 4.839 -2.092 1.00 93.56 198 MET A C 1
ATOM 1407 O O . MET A 1 198 ? 7.291 5.607 -2.979 1.00 93.56 198 MET A O 1
ATOM 1411 N N . GLY A 1 199 ? 8.555 3.873 -2.286 1.00 95.31 199 GLY A N 1
ATOM 1412 C CA . GLY A 1 199 ? 9.000 3.487 -3.618 1.00 95.31 199 GLY A CA 1
ATOM 1413 C C . GLY A 1 199 ? 8.372 2.170 -4.047 1.00 95.31 199 GLY A C 1
ATOM 1414 O O . GLY A 1 199 ? 8.208 1.262 -3.232 1.00 95.31 199 GLY A O 1
ATOM 1415 N N . ILE A 1 200 ? 8.018 2.079 -5.326 1.00 97.00 200 ILE A N 1
ATOM 1416 C CA . ILE A 1 200 ? 7.753 0.808 -6.001 1.00 97.00 200 ILE A CA 1
ATOM 1417 C C . ILE A 1 200 ? 8.933 0.468 -6.907 1.00 97.00 200 ILE A C 1
ATOM 1419 O O . ILE A 1 200 ? 9.489 1.354 -7.558 1.00 97.00 200 ILE A O 1
ATOM 1423 N N . VAL A 1 201 ? 9.299 -0.810 -6.943 1.00 95.81 201 VAL A N 1
ATOM 1424 C CA . VAL A 1 201 ? 10.440 -1.337 -7.702 1.00 95.81 201 VAL A CA 1
ATOM 1425 C C . VAL A 1 201 ? 9.951 -2.439 -8.639 1.00 95.81 201 VAL A C 1
ATOM 1427 O O . VAL A 1 201 ? 9.104 -3.245 -8.252 1.00 95.81 201 VAL A O 1
ATOM 1430 N N . ASP A 1 202 ? 10.484 -2.468 -9.858 1.00 94.56 202 ASP A N 1
ATOM 1431 C CA . ASP A 1 202 ? 10.326 -3.557 -10.836 1.00 94.56 202 ASP A CA 1
ATOM 1432 C C . ASP A 1 202 ? 11.656 -4.323 -10.905 1.00 94.56 202 ASP A C 1
ATOM 1434 O O . ASP A 1 202 ? 12.693 -3.732 -11.214 1.00 94.56 202 ASP A O 1
ATOM 1438 N N . TYR A 1 203 ? 11.658 -5.615 -10.567 1.00 90.25 203 TYR A N 1
ATOM 1439 C CA . TYR A 1 203 ? 12.884 -6.399 -10.473 1.00 90.25 203 TYR A CA 1
ATOM 1440 C C . TYR A 1 203 ? 13.294 -6.975 -11.821 1.00 90.25 203 TYR A C 1
ATOM 1442 O O . TYR A 1 203 ? 12.628 -7.823 -12.423 1.00 90.25 203 TYR A O 1
ATOM 1450 N N . ARG A 1 204 ? 14.503 -6.620 -12.254 1.00 81.88 204 ARG A N 1
ATOM 1451 C CA . ARG A 1 204 ? 15.033 -6.996 -13.559 1.00 81.88 204 ARG A CA 1
ATOM 1452 C C . ARG A 1 204 ? 16.283 -7.840 -13.427 1.00 81.88 204 ARG A C 1
ATOM 1454 O O . ARG A 1 204 ? 17.303 -7.466 -12.861 1.00 81.88 204 ARG A O 1
ATOM 1461 N N . THR A 1 205 ? 16.252 -9.006 -14.059 1.00 81.31 205 THR A N 1
ATOM 1462 C CA . THR A 1 205 ? 17.431 -9.876 -14.086 1.00 81.31 205 THR A CA 1
ATOM 1463 C C . THR A 1 205 ? 18.540 -9.244 -14.934 1.00 81.31 205 THR A C 1
ATOM 1465 O O . THR A 1 205 ? 18.346 -9.011 -16.126 1.00 81.31 205 THR A O 1
ATOM 1468 N N . ASN A 1 206 ? 19.721 -9.037 -14.342 1.00 79.69 206 ASN A N 1
ATOM 1469 C CA . ASN A 1 206 ? 20.937 -8.509 -14.987 1.00 79.69 206 ASN A CA 1
ATOM 1470 C C . ASN A 1 206 ? 20.847 -7.058 -15.505 1.00 79.69 206 ASN A C 1
ATOM 1472 O O . ASN A 1 206 ? 21.653 -6.669 -16.351 1.00 79.69 206 ASN A O 1
ATOM 1476 N N . TRP A 1 207 ? 19.907 -6.261 -14.998 1.00 82.12 207 TRP A N 1
ATOM 1477 C CA . TRP A 1 207 ? 19.780 -4.832 -15.297 1.00 82.12 207 TRP A CA 1
ATOM 1478 C C . TRP A 1 207 ? 19.550 -4.046 -14.002 1.00 82.12 207 TRP A C 1
ATOM 1480 O O . TRP A 1 207 ? 19.121 -4.643 -13.021 1.00 82.12 207 TRP A O 1
ATOM 1490 N N . PRO A 1 208 ? 19.842 -2.735 -13.966 1.00 87.12 208 PRO A N 1
ATOM 1491 C CA . PRO A 1 208 ? 19.400 -1.891 -12.863 1.00 87.12 208 PRO A CA 1
ATOM 1492 C C . PRO A 1 208 ? 17.876 -1.951 -12.717 1.00 87.12 208 PRO A C 1
ATOM 1494 O O . PRO A 1 208 ? 17.161 -1.851 -13.719 1.00 87.12 208 PRO A O 1
ATOM 1497 N N . ASP A 1 209 ? 17.409 -2.088 -11.480 1.00 90.56 209 ASP A N 1
ATOM 1498 C CA . ASP A 1 209 ? 15.988 -2.097 -11.149 1.00 90.56 209 ASP A CA 1
ATOM 1499 C C . ASP A 1 209 ? 15.460 -0.653 -11.175 1.00 90.56 209 ASP A C 1
ATOM 1501 O O . ASP A 1 209 ? 15.994 0.205 -10.462 1.00 90.56 209 ASP A O 1
ATOM 1505 N N . PRO A 1 210 ? 14.475 -0.326 -12.029 1.00 93.62 210 PRO A N 1
ATOM 1506 C CA . PRO A 1 210 ? 13.854 0.983 -11.997 1.00 93.62 210 PRO A CA 1
ATOM 1507 C C . PRO A 1 210 ? 12.976 1.137 -10.760 1.00 93.62 210 PRO A C 1
ATOM 1509 O O . PRO A 1 210 ? 12.479 0.167 -10.188 1.00 93.62 210 PRO A O 1
ATOM 1512 N N . GLU A 1 211 ? 12.750 2.395 -10.396 1.00 94.56 211 GLU A N 1
ATOM 1513 C CA . GLU A 1 211 ? 12.004 2.768 -9.205 1.00 94.56 211 GLU A CA 1
ATOM 1514 C C . GLU A 1 211 ? 11.117 3.992 -9.470 1.00 94.56 211 GLU A C 1
ATOM 1516 O O . GLU A 1 211 ? 11.537 4.937 -10.148 1.00 94.56 211 GLU A O 1
ATOM 1521 N N . LEU A 1 212 ? 9.903 3.989 -8.914 1.00 95.88 212 LEU A N 1
ATOM 1522 C CA . LEU A 1 212 ? 9.009 5.146 -8.865 1.00 95.88 212 LEU A CA 1
ATOM 1523 C C . LEU A 1 212 ? 8.681 5.490 -7.413 1.00 95.88 212 LEU A C 1
ATOM 1525 O O . LEU A 1 212 ? 8.200 4.648 -6.658 1.00 95.88 212 LEU A O 1
ATOM 1529 N N . ILE A 1 213 ? 8.873 6.758 -7.044 1.00 95.62 213 ILE A N 1
ATOM 1530 C CA . ILE A 1 213 ? 8.648 7.247 -5.681 1.00 95.62 213 ILE A CA 1
ATOM 1531 C C . ILE A 1 213 ? 7.338 8.031 -5.605 1.00 95.62 213 ILE A C 1
ATOM 1533 O O . ILE A 1 213 ? 7.142 9.024 -6.304 1.00 95.62 213 ILE A O 1
ATOM 1537 N N . THR A 1 214 ? 6.471 7.637 -4.676 1.00 94.56 214 THR A N 1
ATOM 1538 C CA . THR A 1 214 ? 5.313 8.418 -4.233 1.00 94.56 214 THR A CA 1
ATOM 1539 C C . THR A 1 214 ? 5.676 9.196 -2.972 1.00 94.56 214 THR A C 1
ATOM 1541 O O . THR A 1 214 ? 5.917 8.631 -1.897 1.00 94.56 214 THR A O 1
ATOM 1544 N N . ILE A 1 215 ? 5.725 10.519 -3.104 1.00 91.25 215 ILE A N 1
ATOM 1545 C CA . ILE A 1 215 ? 6.111 11.419 -2.014 1.00 91.25 215 ILE A CA 1
ATOM 1546 C C . ILE A 1 215 ? 5.022 11.511 -0.933 1.00 91.25 215 ILE A C 1
ATOM 1548 O O . ILE A 1 215 ? 3.843 11.240 -1.176 1.00 91.25 215 ILE A O 1
ATOM 1552 N N . LEU A 1 216 ? 5.411 11.932 0.271 1.00 90.38 216 LEU A N 1
ATOM 1553 C CA . LEU A 1 216 ? 4.508 12.029 1.422 1.00 90.38 216 LEU A CA 1
ATOM 1554 C C . LEU A 1 216 ? 3.285 12.903 1.165 1.00 90.38 216 LEU A C 1
ATOM 1556 O O . LEU A 1 216 ? 3.381 14.014 0.648 1.00 90.38 216 LEU A O 1
ATOM 1560 N N . GLY A 1 217 ? 2.143 12.428 1.650 1.00 88.19 217 GLY A N 1
ATOM 1561 C CA . GLY A 1 217 ? 0.862 13.117 1.569 1.00 88.19 217 GLY A CA 1
ATOM 1562 C C . GLY A 1 217 ? 0.280 13.175 0.159 1.00 88.19 217 GLY A C 1
ATOM 1563 O O . GLY A 1 217 ? -0.643 13.958 -0.060 1.00 88.19 217 GLY A O 1
ATOM 1564 N N . THR A 1 218 ? 0.799 12.384 -0.784 1.00 89.94 218 THR A N 1
ATOM 1565 C CA . THR A 1 218 ? 0.352 12.385 -2.181 1.00 89.94 218 THR A CA 1
ATOM 1566 C C . THR A 1 218 ? -0.071 11.003 -2.653 1.00 89.94 218 THR A C 1
ATOM 1568 O O . THR A 1 218 ? 0.175 9.988 -1.998 1.00 89.94 218 THR A O 1
ATOM 1571 N N . CYS A 1 219 ? -0.738 10.992 -3.801 1.00 92.50 219 CYS A N 1
ATOM 1572 C CA . CYS A 1 219 ? -1.148 9.793 -4.503 1.00 92.50 219 CYS A CA 1
ATOM 1573 C C . CYS A 1 219 ? -0.742 9.893 -5.967 1.00 92.50 219 CYS A C 1
ATOM 1575 O O . CYS A 1 219 ? -0.897 10.958 -6.567 1.00 92.50 219 CYS A O 1
ATOM 1577 N N . VAL A 1 220 ? -0.331 8.768 -6.542 1.00 93.69 220 VAL A N 1
ATOM 1578 C CA . VAL A 1 220 ? -0.368 8.555 -7.986 1.00 93.69 220 VAL A CA 1
ATOM 1579 C C . VAL A 1 220 ? -1.697 7.874 -8.292 1.00 93.69 220 VAL A C 1
ATOM 1581 O O . VAL A 1 220 ? -1.913 6.706 -7.970 1.00 93.69 220 VAL A O 1
ATOM 1584 N N . THR A 1 221 ? -2.626 8.629 -8.876 1.00 91.56 221 THR A N 1
ATOM 1585 C CA . THR A 1 221 ? -3.995 8.172 -9.169 1.00 91.56 221 THR A CA 1
ATOM 1586 C C . THR A 1 221 ? -4.033 7.096 -10.254 1.00 91.56 221 THR A C 1
ATOM 1588 O O . THR A 1 221 ? -4.963 6.289 -10.263 1.00 91.56 221 THR A O 1
ATOM 1591 N N . SER A 1 222 ? -3.042 7.083 -11.151 1.00 93.50 222 SER A N 1
ATOM 1592 C CA . SER A 1 222 ? -2.955 6.176 -12.296 1.00 93.50 222 SER A CA 1
ATOM 1593 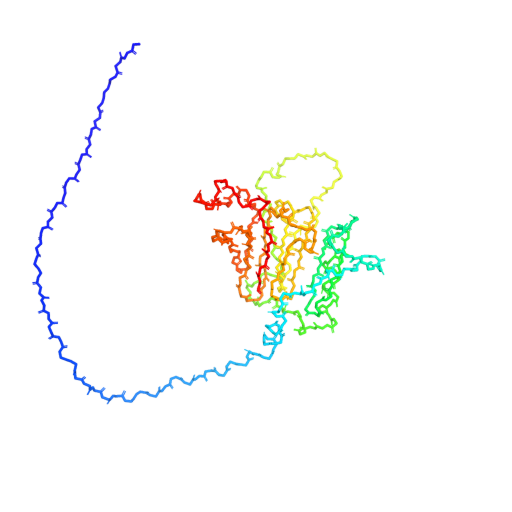C C . SER A 1 222 ? -1.500 5.957 -12.727 1.00 93.50 222 SER A C 1
ATOM 1595 O O . SER A 1 222 ? -0.867 6.849 -13.285 1.00 93.50 222 SER A O 1
ATOM 1597 N N . LEU A 1 223 ? -0.979 4.744 -12.545 1.00 95.56 223 LEU A N 1
ATOM 1598 C CA . LEU A 1 223 ? 0.347 4.332 -13.025 1.00 95.56 223 LEU A CA 1
ATOM 1599 C C . LEU A 1 223 ? 0.399 4.162 -14.555 1.00 95.56 223 LEU A C 1
ATOM 1601 O O . LEU A 1 223 ? 1.471 3.952 -15.122 1.00 95.56 223 LEU A O 1
ATOM 1605 N N . HIS A 1 224 ? -0.733 4.306 -15.251 1.00 94.44 224 HIS A N 1
ATOM 1606 C CA . HIS A 1 224 ? -0.754 4.464 -16.707 1.00 94.44 224 HIS A CA 1
ATOM 1607 C C . HIS A 1 224 ? -0.198 5.818 -17.163 1.00 94.44 224 HIS A C 1
ATOM 1609 O O . HIS A 1 224 ? 0.183 5.961 -18.319 1.00 94.44 224 HIS A O 1
ATOM 1615 N N . GLU A 1 225 ? -0.188 6.825 -16.294 1.00 93.25 225 GLU A N 1
ATOM 1616 C CA . GLU A 1 225 ? 0.290 8.170 -16.638 1.00 93.25 225 GLU A CA 1
ATOM 1617 C C . GLU A 1 225 ? 1.773 8.346 -16.291 1.00 93.25 225 GLU A C 1
ATOM 1619 O O . GLU A 1 225 ? 2.454 9.209 -16.846 1.00 93.25 225 GLU A O 1
ATOM 1624 N N . GLU A 1 226 ? 2.297 7.464 -15.442 1.00 94.81 226 GLU A N 1
ATOM 1625 C CA . GLU A 1 226 ? 3.688 7.475 -15.024 1.00 94.81 226 GLU A CA 1
ATOM 1626 C C . GLU A 1 226 ? 4.560 6.736 -16.032 1.00 94.81 226 GLU A C 1
ATOM 1628 O O . GLU A 1 226 ? 4.447 5.524 -16.239 1.00 94.81 226 GLU A O 1
ATOM 1633 N N . SER A 1 227 ? 5.450 7.491 -16.671 1.00 94.44 227 SER A N 1
ATOM 1634 C CA . SER A 1 227 ? 6.361 6.964 -17.683 1.00 94.44 227 SER A CA 1
ATOM 1635 C C . SER A 1 227 ? 7.356 5.986 -17.068 1.00 94.44 227 SER A C 1
ATOM 1637 O O . SER A 1 227 ? 7.982 6.274 -16.048 1.00 94.44 227 SER A O 1
ATOM 1639 N N . TYR A 1 228 ? 7.546 4.850 -17.731 1.00 94.06 228 TYR A N 1
ATOM 1640 C CA . TYR A 1 228 ? 8.591 3.900 -17.373 1.00 94.06 228 TYR A CA 1
ATOM 1641 C C . TYR A 1 228 ? 9.889 4.225 -18.139 1.00 94.06 228 TYR A C 1
ATOM 1643 O O . TYR A 1 228 ? 9.808 4.627 -19.307 1.00 94.06 228 TYR A O 1
ATOM 1651 N N . PRO A 1 229 ? 11.085 4.062 -17.535 1.00 91.81 229 PRO A N 1
ATOM 1652 C CA . PRO A 1 229 ? 12.357 4.377 -18.190 1.00 91.81 229 PRO A CA 1
ATOM 1653 C C . PRO A 1 229 ? 12.518 3.687 -19.551 1.00 91.81 229 PRO A C 1
ATOM 1655 O O . PRO A 1 229 ? 12.510 2.456 -19.658 1.00 91.81 229 PRO A O 1
ATOM 1658 N N . ALA A 1 230 ? 12.674 4.486 -20.608 1.00 87.75 230 ALA A N 1
ATOM 1659 C CA . ALA A 1 230 ? 12.656 4.003 -21.987 1.00 87.75 230 ALA A CA 1
ATOM 1660 C C . ALA A 1 230 ? 13.813 3.038 -22.292 1.00 87.75 230 ALA A C 1
ATOM 1662 O O . ALA A 1 230 ? 13.654 2.114 -23.088 1.00 87.75 230 ALA A O 1
ATOM 1663 N N . GLU A 1 231 ? 14.953 3.226 -21.628 1.00 87.06 231 GLU A N 1
ATOM 1664 C CA . GLU A 1 231 ? 16.157 2.403 -21.748 1.00 87.06 231 GLU A CA 1
ATOM 1665 C C . GLU A 1 231 ? 15.964 0.996 -21.171 1.00 87.06 231 GLU A C 1
ATOM 1667 O O . GLU A 1 231 ? 16.686 0.072 -21.541 1.00 87.06 231 GLU A O 1
ATOM 1672 N N . LEU A 1 232 ? 14.990 0.832 -20.273 1.00 85.06 232 LEU A N 1
ATOM 1673 C CA . LEU A 1 232 ? 14.697 -0.426 -19.597 1.00 85.06 232 LEU A CA 1
ATOM 1674 C C . LEU A 1 232 ? 13.443 -1.077 -20.195 1.00 85.06 232 LEU A C 1
ATOM 1676 O O . LEU A 1 232 ? 13.379 -2.291 -20.356 1.00 85.06 232 LEU A O 1
ATOM 1680 N N . GLY A 1 233 ? 12.450 -0.315 -20.626 1.00 79.00 233 GLY A N 1
ATOM 1681 C CA . GLY A 1 233 ? 11.312 -0.865 -21.356 1.00 79.00 233 GLY A CA 1
ATOM 1682 C C . GLY A 1 233 ? 10.262 0.200 -21.581 1.00 79.00 233 GLY A C 1
ATOM 1683 O O . GLY A 1 233 ? 9.609 0.621 -20.643 1.00 79.00 233 GLY A O 1
ATOM 1684 N N . SER A 1 234 ? 10.079 0.641 -22.821 1.00 82.62 234 SER A N 1
ATOM 1685 C CA . SER A 1 234 ? 9.070 1.652 -23.154 1.00 82.62 234 SER A CA 1
ATOM 1686 C C . SER A 1 234 ? 7.690 1.329 -22.563 1.00 82.62 234 SER A C 1
ATOM 1688 O O . SER A 1 234 ? 7.273 0.168 -22.570 1.00 82.62 234 SER A O 1
ATOM 1690 N N . GLY A 1 235 ? 6.952 2.353 -22.137 1.00 93.25 235 GLY A N 1
ATOM 1691 C CA . GLY A 1 235 ? 5.590 2.215 -21.630 1.00 93.25 235 GLY A CA 1
ATOM 1692 C C . GLY A 1 235 ? 5.399 2.974 -20.325 1.00 93.25 235 GLY A C 1
ATOM 1693 O O . GLY A 1 235 ? 5.966 4.050 -20.135 1.00 93.25 235 GLY A O 1
ATOM 1694 N N . THR A 1 236 ? 4.583 2.407 -19.446 1.00 96.06 236 THR A N 1
ATOM 1695 C CA . THR A 1 236 ? 4.140 3.037 -18.200 1.00 96.06 236 THR A CA 1
ATOM 1696 C C . THR A 1 236 ? 4.402 2.105 -17.022 1.00 96.06 236 THR A C 1
ATOM 1698 O O . THR A 1 236 ? 4.675 0.922 -17.230 1.00 96.06 236 THR A O 1
ATOM 1701 N N . TRP A 1 237 ? 4.314 2.618 -15.798 1.00 96.44 237 TRP A N 1
ATOM 1702 C CA . TRP A 1 237 ? 4.507 1.853 -14.558 1.00 96.44 237 TRP A CA 1
ATOM 1703 C C . TRP A 1 237 ? 3.380 0.872 -14.206 1.00 96.44 237 TRP A C 1
ATOM 1705 O O . TRP A 1 237 ? 3.513 0.106 -13.255 1.00 96.44 237 TRP A O 1
ATOM 1715 N N . ASN A 1 238 ? 2.284 0.898 -14.960 1.00 96.69 238 ASN A N 1
ATOM 1716 C CA . ASN A 1 238 ? 1.118 0.052 -14.740 1.00 96.69 238 ASN A CA 1
ATOM 1717 C C . ASN A 1 238 ? 1.473 -1.440 -14.747 1.00 96.69 238 ASN A C 1
ATOM 1719 O O . ASN A 1 238 ? 2.050 -1.905 -15.731 1.00 96.69 238 ASN A O 1
ATOM 1723 N N . ASP A 1 239 ? 1.070 -2.166 -13.702 1.00 96.38 239 ASP A N 1
ATOM 1724 C CA . ASP A 1 239 ? 1.232 -3.621 -13.582 1.00 96.38 239 ASP A CA 1
ATOM 1725 C C . ASP A 1 239 ? 2.700 -4.078 -13.661 1.00 96.38 239 ASP A C 1
ATOM 1727 O O . ASP A 1 239 ? 3.014 -5.108 -14.248 1.00 96.38 239 ASP A O 1
ATOM 1731 N N . ARG A 1 240 ? 3.627 -3.282 -13.103 1.00 95.25 240 ARG A N 1
ATOM 1732 C CA . ARG A 1 240 ? 5.075 -3.593 -13.093 1.00 95.25 240 ARG A CA 1
ATOM 1733 C C . ARG A 1 240 ? 5.709 -3.722 -11.718 1.00 95.25 240 ARG A C 1
ATOM 1735 O O . ARG A 1 240 ? 6.879 -4.070 -11.610 1.00 95.25 240 ARG A O 1
ATOM 1742 N N . ALA A 1 241 ? 4.996 -3.328 -10.668 1.00 96.06 241 ALA A N 1
ATOM 1743 C CA . ALA A 1 241 ? 5.580 -3.330 -9.338 1.00 96.06 241 ALA A CA 1
ATOM 1744 C C . ALA A 1 241 ? 5.773 -4.774 -8.850 1.00 96.06 241 ALA A C 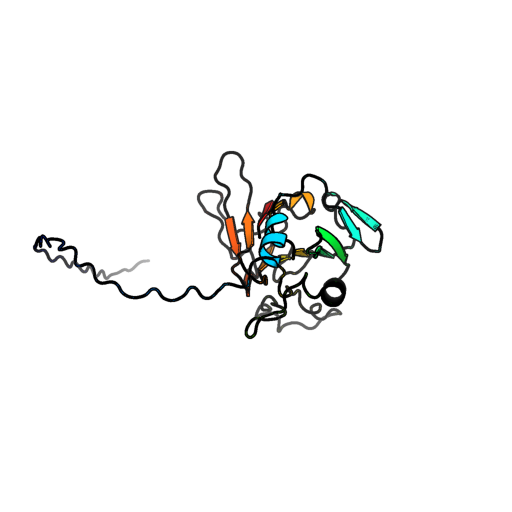1
ATOM 1746 O O . ALA A 1 241 ? 4.814 -5.541 -8.726 1.00 96.06 241 ALA A O 1
ATOM 1747 N N . ASP A 1 242 ? 7.010 -5.096 -8.488 1.00 95.19 242 ASP A N 1
ATOM 1748 C CA . ASP A 1 242 ? 7.408 -6.345 -7.843 1.00 95.19 242 ASP A CA 1
ATOM 1749 C C . ASP A 1 242 ? 7.609 -6.174 -6.335 1.00 95.19 242 ASP A C 1
ATOM 1751 O O . ASP A 1 242 ? 7.492 -7.130 -5.562 1.00 95.19 242 ASP A O 1
ATOM 1755 N N . GLU A 1 243 ? 7.917 -4.956 -5.899 1.00 95.19 243 GLU A N 1
ATOM 1756 C CA . GLU A 1 243 ? 8.232 -4.638 -4.516 1.00 95.19 243 GLU A CA 1
ATOM 1757 C C . GLU A 1 243 ? 7.803 -3.219 -4.140 1.00 95.19 243 GLU A C 1
ATOM 1759 O O . GLU A 1 243 ? 7.780 -2.314 -4.971 1.00 95.19 243 GLU A O 1
ATOM 1764 N N . VAL A 1 244 ? 7.482 -3.041 -2.858 1.00 95.75 244 VAL A N 1
ATOM 1765 C CA . VAL A 1 244 ? 7.293 -1.744 -2.204 1.00 95.75 244 VAL A CA 1
ATOM 1766 C C . VAL A 1 244 ? 8.322 -1.597 -1.088 1.00 95.75 244 VAL A C 1
ATOM 1768 O O . VAL A 1 244 ? 8.513 -2.528 -0.301 1.00 95.75 244 VAL A O 1
ATOM 1771 N N . TRP A 1 245 ? 8.930 -0.422 -0.953 1.00 92.75 245 TRP A N 1
ATOM 1772 C CA . TRP A 1 245 ? 9.685 -0.041 0.240 1.00 92.75 245 TRP A CA 1
ATOM 1773 C C . TRP A 1 245 ? 9.088 1.216 0.879 1.00 92.75 245 TRP A C 1
ATOM 1775 O O . TRP A 1 245 ? 8.529 2.071 0.186 1.00 92.75 245 TRP A O 1
ATOM 1785 N N . MET A 1 246 ? 9.187 1.282 2.208 1.00 90.25 246 MET A N 1
ATOM 1786 C CA . MET A 1 246 ? 8.735 2.375 3.078 1.00 90.25 246 MET A CA 1
ATOM 1787 C C . MET A 1 246 ? 9.766 2.588 4.183 1.00 90.25 246 MET A C 1
ATOM 1789 O O . MET A 1 246 ? 10.232 1.553 4.729 1.00 90.25 246 MET A O 1
#

Mean predicted aligned error: 14.16 Å

Sequence (246 aa):
MKPARILTALALGTTLGLGATATATATAGTSSSPAPRAAENTGSADASDRARAAKARKGPVMATYKGKKFDMADGWGDAKVCSEYPDLTVKCFTTDAEAQADMAAYAKKDPRALPKAPKGRSAKIQPAAPASAASTAGGDEAAPLAASCAFGWTCLGEHQNLGGRKLQWSADGTKTLATWGFRDEATSTCNNDEIGGMGIVDYRTNWPDPELITILGTCVTSLHEESYPAELGSGTWNDRADEVWM

pLDDT: mean 76.76, std 22.52, range [33.09, 98.31]

Radius of gyration: 25.49 Å; Cα contacts (8 Å, |Δi|>4): 441; chains: 1; bounding box: 73×56×78 Å

Solvent-accessible surface area (backbone atoms only — not comparable to full-atom values): 14552 Å² total; per-residue (Å²): 136,86,80,89,82,91,86,88,84,87,84,88,86,87,84,87,81,85,88,82,90,76,91,78,82,86,76,91,74,92,74,93,71,85,76,82,76,78,75,81,76,91,73,54,70,74,59,51,58,44,60,68,51,54,58,61,74,87,71,80,41,61,30,34,44,96,89,41,79,46,48,24,52,84,47,63,81,80,44,28,30,37,38,32,37,64,86,70,48,32,42,38,21,69,37,63,66,57,46,53,51,51,51,54,51,47,34,69,78,37,59,79,74,42,59,74,57,54,94,93,51,61,60,52,49,58,47,79,76,65,91,71,74,86,65,78,93,79,80,97,70,75,79,64,80,66,45,59,27,44,33,35,18,35,30,40,4,44,27,53,40,41,29,73,42,28,45,32,34,49,43,48,26,49,45,57,22,54,43,55,51,44,47,45,36,35,17,13,40,31,16,23,39,86,74,77,48,32,36,37,31,34,85,45,90,97,50,85,60,56,74,51,74,38,52,64,74,38,59,45,44,43,22,72,77,38,75,30,61,63,92,82,47,72,59,43,44,42,41,44,30,37,29,39,38,72

Nearest PDB structures (foldseek):
  1hdf-assembly1_A  TM=7.195E-01  e=4.365E-03  Physarum polycephalum
  1ag4-assembly1_A  TM=5.943E-01  e=4.365E-03  Physarum polycephalum
  4fd9-assembly2_B  TM=5.553E-01  e=4.175E-01  Mus musculus

Secondary structure (DSSP, 8-state):
---------------------------------PPPP-------HHHHHHHTT-S---S--EEEETTEEEEGGG--TT--EEEE-TTS-EEEESSHHHHHHHHHHHHHH-TTTSPPPPTTS-SEE-PPPPTT-S----SS----S---EETTEEEEESSGGG-SSEEEE-S-S-EEGGGGT-TT---EEEEE-SSS-EEEE---TTSPPPEEEE-TTEEES-TTTSBPPHHHHSSBSTT---EEE-